Protein AF-A0A430BB19-F1 (afdb_monomer_lite)

Secondary structure (DSSP, 8-state):
-HHHHHHHHHHHHHHT-TTSPTTSEEEEEEESTTSSEEEEEEE-PPTT-HHHHHHHHHHHHHHHHHT---HHHHHHHHHHHHHHHHHHHHHGGGS-HHHHHHHHHHHHHTT-----HHHHHHHHHHHTTT--HHHHHHHHHHHHHHSPP------GGGGGSS-HHHHHHHHHHHT---GGG---

Radius of gyration: 18.34 Å; chains: 1; bounding box: 50×34×49 Å

Sequence (184 aa):
MDLIVARAINLRLAARQPAAPPGKVGMFIENGEQGQRQIMLWDNFAEGRWEPAVAGLRRVTCGLIMSGFTGDEWEAAKRGVAADLNHRMADMSKVANVDLAKELSHAVADGRYLIPPDELLRYAESMSSQMDARSGNTWWRHQWGSGLEHFRVEAPELAKVTDPVASIRRAANEAIASPRCKVH

pLDDT: mean 90.05, std 5.94, range [63.44, 97.5]

Structure (mmCIF, N/CA/C/O backbone):
data_AF-A0A430BB19-F1
#
_entry.id   AF-A0A430BB19-F1
#
loop_
_atom_site.group_PDB
_atom_site.id
_atom_site.type_symbol
_atom_site.label_atom_id
_atom_site.label_alt_id
_atom_site.label_comp_id
_atom_site.label_as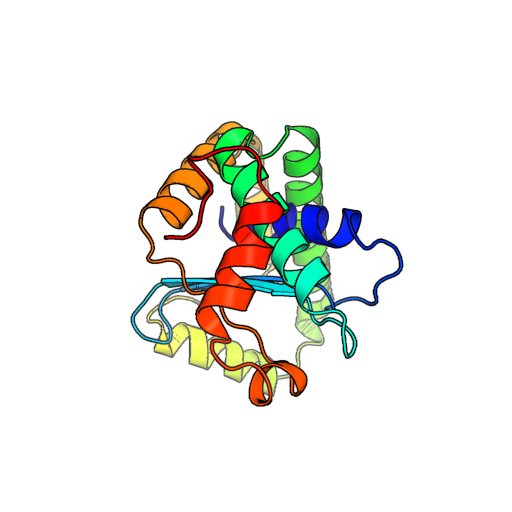ym_id
_atom_site.label_entity_id
_atom_site.label_seq_id
_atom_site.pdbx_PDB_ins_code
_atom_site.Cartn_x
_atom_site.Cartn_y
_atom_site.Cartn_z
_atom_site.occupancy
_atom_site.B_iso_or_equiv
_atom_site.auth_seq_id
_atom_site.auth_comp_id
_atom_site.auth_asym_id
_atom_site.auth_atom_id
_atom_site.pdbx_PDB_model_num
ATOM 1 N N . MET A 1 1 ? -1.647 -0.968 14.188 1.00 90.88 1 MET A N 1
ATOM 2 C CA . MET A 1 1 ? -0.428 -0.652 13.413 1.00 90.88 1 MET A CA 1
ATOM 3 C C . MET A 1 1 ? -0.666 -0.865 11.924 1.00 90.88 1 MET A C 1
ATOM 5 O O . MET A 1 1 ? -0.540 0.092 11.175 1.00 90.88 1 MET A O 1
ATOM 9 N N . ASP A 1 2 ? -1.103 -2.058 11.515 1.00 92.38 2 ASP A N 1
ATOM 10 C CA . ASP A 1 2 ? -1.348 -2.453 10.116 1.00 92.38 2 ASP A CA 1
ATOM 11 C C . ASP A 1 2 ? -2.157 -1.430 9.312 1.00 92.38 2 ASP A C 1
ATOM 13 O O . ASP A 1 2 ? -1.698 -0.990 8.264 1.00 92.38 2 ASP A O 1
ATOM 17 N N . LEU A 1 3 ? -3.304 -0.976 9.834 1.00 92.19 3 LEU A N 1
ATOM 18 C CA . LEU A 1 3 ? -4.138 0.035 9.169 1.00 92.19 3 LEU A CA 1
ATOM 19 C C . LEU A 1 3 ? -3.387 1.351 8.909 1.00 92.19 3 LEU A C 1
ATOM 21 O O . LEU A 1 3 ? -3.514 1.929 7.833 1.00 92.19 3 LEU A O 1
ATOM 25 N N . ILE A 1 4 ? -2.579 1.815 9.868 1.00 94.94 4 ILE A N 1
ATOM 26 C CA . ILE A 1 4 ? -1.825 3.073 9.748 1.00 94.94 4 ILE A CA 1
ATOM 27 C C . ILE A 1 4 ? -0.691 2.908 8.735 1.00 94.94 4 ILE A C 1
ATOM 29 O O . ILE A 1 4 ? -0.519 3.766 7.875 1.00 94.94 4 ILE A O 1
ATOM 33 N N . VAL A 1 5 ? 0.045 1.793 8.786 1.00 95.75 5 VAL A N 1
ATOM 34 C CA . VAL A 1 5 ? 1.128 1.512 7.831 1.00 95.75 5 VAL A CA 1
ATOM 35 C C . VAL A 1 5 ? 0.582 1.371 6.413 1.00 95.75 5 VAL A C 1
ATOM 37 O O . VAL A 1 5 ? 1.092 2.018 5.498 1.00 95.75 5 VAL A O 1
ATOM 40 N N . ALA A 1 6 ? -0.491 0.595 6.237 1.00 95.62 6 ALA A N 1
ATOM 41 C CA . ALA A 1 6 ? -1.163 0.460 4.953 1.00 95.62 6 ALA A CA 1
ATOM 42 C C . ALA A 1 6 ? -1.637 1.823 4.438 1.00 95.62 6 ALA A C 1
ATOM 44 O O . ALA A 1 6 ? -1.390 2.164 3.282 1.00 95.62 6 ALA A O 1
ATOM 45 N N . ARG A 1 7 ? -2.251 2.654 5.291 1.00 95.94 7 ARG A N 1
ATOM 46 C CA . ARG A 1 7 ? -2.676 4.005 4.902 1.00 95.94 7 ARG A CA 1
ATOM 47 C C . ARG A 1 7 ? -1.492 4.894 4.516 1.00 95.94 7 ARG A C 1
ATOM 49 O O . ARG A 1 7 ? -1.567 5.561 3.489 1.00 95.94 7 ARG A O 1
ATOM 56 N N . ALA A 1 8 ? -0.402 4.890 5.282 1.00 97.00 8 ALA A N 1
ATOM 57 C CA . ALA A 1 8 ? 0.789 5.695 5.003 1.00 97.00 8 ALA A CA 1
ATOM 58 C C . ALA A 1 8 ? 1.432 5.324 3.657 1.00 97.00 8 ALA A C 1
ATOM 60 O O . ALA A 1 8 ? 1.765 6.201 2.859 1.00 97.00 8 ALA A O 1
ATOM 61 N N . ILE A 1 9 ? 1.557 4.027 3.368 1.00 96.75 9 ILE A N 1
ATOM 62 C CA . ILE A 1 9 ? 2.113 3.547 2.097 1.00 96.75 9 ILE A CA 1
ATOM 63 C C . ILE A 1 9 ? 1.168 3.866 0.936 1.00 96.75 9 ILE A C 1
ATOM 65 O O . ILE A 1 9 ? 1.633 4.353 -0.092 1.00 96.75 9 ILE A O 1
ATOM 69 N N . ASN A 1 10 ? -0.144 3.677 1.104 1.00 95.56 10 ASN A N 1
ATOM 70 C CA . ASN A 1 10 ? -1.138 4.061 0.098 1.00 95.56 10 ASN A CA 1
ATOM 71 C C . ASN A 1 10 ? -1.078 5.563 -0.227 1.00 95.56 10 ASN A C 1
ATOM 73 O O . ASN A 1 10 ? -1.059 5.931 -1.400 1.00 95.56 10 ASN A O 1
ATOM 77 N N . LEU A 1 11 ? -0.970 6.432 0.786 1.00 94.69 11 LEU A N 1
ATOM 78 C CA . LEU A 1 11 ? -0.789 7.876 0.590 1.00 94.69 11 LEU A CA 1
ATOM 79 C C . LEU A 1 11 ? 0.498 8.183 -0.187 1.00 94.69 11 LEU A C 1
ATOM 81 O O . LEU A 1 11 ? 0.476 8.972 -1.131 1.00 94.69 11 LEU A O 1
ATOM 85 N N . ARG A 1 12 ? 1.609 7.524 0.161 1.00 95.56 12 ARG A N 1
ATOM 86 C CA . ARG A 1 12 ? 2.893 7.692 -0.531 1.00 95.56 12 ARG A CA 1
ATOM 87 C C . ARG A 1 12 ? 2.839 7.215 -1.984 1.00 95.56 12 ARG A C 1
ATOM 89 O O . ARG A 1 12 ? 3.407 7.868 -2.856 1.00 95.56 12 ARG A O 1
ATOM 96 N N . LEU A 1 13 ? 2.173 6.096 -2.262 1.00 94.94 13 LEU A N 1
ATOM 97 C CA . LEU A 1 13 ? 1.974 5.591 -3.623 1.00 94.94 13 LEU A CA 1
ATOM 98 C C . LEU A 1 13 ? 1.113 6.561 -4.443 1.00 94.94 13 LEU A C 1
ATOM 100 O O . LEU A 1 13 ? 1.512 6.950 -5.541 1.00 94.94 13 LEU A O 1
ATOM 104 N N . ALA A 1 14 ? -0.013 7.012 -3.884 1.00 92.62 14 ALA A N 1
ATOM 105 C CA . ALA A 1 14 ? -0.925 7.950 -4.535 1.00 92.62 14 ALA A CA 1
ATOM 106 C C . ALA A 1 14 ? -0.263 9.306 -4.830 1.00 92.62 14 ALA A C 1
ATOM 108 O O . ALA A 1 14 ? -0.416 9.839 -5.927 1.00 92.62 14 ALA A O 1
ATOM 109 N N . ALA A 1 15 ? 0.553 9.832 -3.910 1.00 92.50 15 ALA A N 1
ATOM 110 C CA . ALA A 1 15 ? 1.273 11.095 -4.096 1.00 92.50 15 ALA A CA 1
ATOM 111 C C . ALA A 1 15 ? 2.221 11.086 -5.310 1.00 92.50 15 ALA A C 1
ATOM 113 O O . ALA A 1 15 ? 2.541 12.136 -5.863 1.00 92.50 15 ALA A O 1
ATOM 114 N N . ARG A 1 16 ? 2.662 9.905 -5.758 1.00 88.88 16 ARG A N 1
ATOM 115 C CA . ARG A 1 16 ? 3.511 9.756 -6.950 1.00 88.88 16 ARG A CA 1
ATOM 116 C C . ARG A 1 16 ? 2.722 9.682 -8.251 1.00 88.88 16 ARG A C 1
ATOM 118 O O . ARG A 1 16 ? 3.319 9.794 -9.318 1.00 88.88 16 ARG A O 1
ATOM 125 N N . GLN A 1 17 ? 1.409 9.486 -8.166 1.00 88.94 17 GLN A N 1
ATOM 126 C CA . GLN A 1 17 ? 0.498 9.412 -9.302 1.00 88.94 17 GLN A CA 1
ATOM 127 C C . GLN A 1 17 ? -0.787 10.213 -9.011 1.00 88.94 17 GLN A C 1
ATOM 129 O O . GLN A 1 17 ? -1.870 9.637 -9.002 1.00 88.94 17 GLN A O 1
ATOM 134 N N . PRO A 1 18 ? -0.708 11.540 -8.789 1.00 85.38 18 PRO A N 1
ATOM 135 C CA . PRO A 1 18 ? -1.846 12.331 -8.302 1.00 85.38 18 PRO A CA 1
ATOM 136 C C . PRO A 1 18 ? -3.035 12.385 -9.274 1.00 85.38 18 PRO A C 1
ATOM 138 O O . PRO A 1 18 ? -4.159 12.621 -8.852 1.00 85.38 18 PRO A O 1
ATOM 141 N N . ALA A 1 19 ? -2.796 12.156 -10.569 1.00 86.50 19 ALA A N 1
ATOM 142 C CA . ALA A 1 19 ? -3.837 12.101 -11.596 1.00 86.50 19 ALA A CA 1
ATOM 143 C C . ALA A 1 19 ? -4.427 10.690 -11.800 1.00 86.50 19 ALA A C 1
ATOM 145 O O . ALA A 1 19 ? -5.271 10.498 -12.674 1.00 86.50 19 ALA A O 1
ATOM 146 N N . ALA A 1 20 ? -3.953 9.682 -11.063 1.00 84.50 20 ALA A N 1
ATOM 147 C CA . ALA A 1 20 ? -4.455 8.321 -11.188 1.00 84.50 20 ALA A CA 1
ATOM 148 C C . ALA A 1 20 ? -5.836 8.163 -10.532 1.00 84.50 20 ALA A C 1
ATOM 150 O O . ALA A 1 20 ? -6.075 8.740 -9.469 1.00 84.50 20 ALA A O 1
ATOM 151 N N . PRO A 1 21 ? -6.730 7.339 -11.108 1.00 87.19 21 PRO A N 1
ATOM 152 C CA . PRO A 1 21 ? -7.978 6.992 -10.444 1.00 87.19 21 PRO A CA 1
ATOM 153 C C . PRO A 1 21 ? -7.717 6.196 -9.149 1.00 87.19 21 PRO A C 1
ATOM 155 O O . PRO A 1 21 ? -6.697 5.498 -9.046 1.00 87.19 21 PRO A O 1
ATOM 158 N N . PRO A 1 22 ? -8.644 6.248 -8.171 1.00 83.75 22 PRO A N 1
ATOM 159 C CA . PRO A 1 22 ? -8.586 5.402 -6.982 1.00 83.75 22 PRO A CA 1
ATOM 160 C C . PRO A 1 22 ? -8.413 3.920 -7.339 1.00 83.75 22 PRO A C 1
ATOM 162 O O . PRO A 1 22 ? -9.000 3.432 -8.301 1.00 83.75 22 PRO A O 1
ATOM 165 N N . GLY A 1 23 ? -7.592 3.202 -6.569 1.00 84.50 23 GLY A N 1
ATOM 166 C CA . GLY A 1 23 ? -7.331 1.772 -6.773 1.00 84.50 23 GLY A CA 1
ATOM 167 C C . GLY A 1 23 ? -6.284 1.441 -7.842 1.00 84.50 23 GLY A C 1
ATOM 168 O O . GLY A 1 23 ? -5.864 0.287 -7.926 1.00 84.50 23 GLY A O 1
ATOM 169 N N . LYS A 1 24 ? -5.796 2.427 -8.616 1.00 91.94 24 LYS A N 1
ATOM 170 C CA . LYS A 1 24 ? -4.704 2.197 -9.576 1.00 91.94 24 LYS A CA 1
ATOM 171 C C . LYS A 1 24 ? -3.447 1.672 -8.886 1.00 91.94 24 LYS A C 1
ATOM 173 O O . LYS A 1 24 ? -2.857 0.700 -9.332 1.00 91.94 24 LYS A O 1
ATOM 178 N N . VAL A 1 25 ? -3.045 2.316 -7.801 1.00 94.50 25 VAL A N 1
ATOM 179 C CA . VAL A 1 25 ? -1.952 1.863 -6.942 1.00 94.50 25 VAL A CA 1
ATOM 180 C C . VAL A 1 25 ? -2.512 1.507 -5.586 1.00 94.50 25 VAL A C 1
ATOM 182 O O . VAL A 1 25 ? -3.519 2.080 -5.161 1.00 94.50 25 VAL A O 1
ATOM 185 N N . GLY A 1 26 ? -1.812 0.639 -4.874 1.00 94.88 26 GLY A N 1
ATOM 186 C CA . GLY A 1 26 ? -2.087 0.507 -3.465 1.00 94.88 26 GLY A CA 1
ATOM 187 C C . GLY A 1 26 ? -1.262 -0.531 -2.745 1.00 94.88 26 GLY A C 1
ATOM 188 O O . GLY A 1 26 ? -0.290 -1.079 -3.266 1.00 94.88 26 GLY A O 1
ATOM 189 N N . MET A 1 27 ? -1.663 -0.739 -1.501 1.00 94.88 27 MET A N 1
ATOM 190 C CA . MET A 1 27 ? -1.114 -1.720 -0.596 1.00 94.88 27 MET A CA 1
ATOM 191 C C . MET A 1 27 ? -2.218 -2.317 0.270 1.00 94.88 27 MET A C 1
ATOM 193 O O . MET A 1 27 ? -3.066 -1.584 0.789 1.00 94.88 27 MET A O 1
ATOM 197 N N . PHE A 1 28 ? -2.146 -3.627 0.487 1.00 92.06 28 PHE A N 1
ATOM 198 C CA . PHE A 1 28 ? -2.896 -4.306 1.533 1.00 92.06 28 PHE A CA 1
ATOM 199 C C . PHE A 1 28 ? -2.003 -5.282 2.301 1.00 92.06 28 PHE A C 1
ATOM 201 O O . PHE A 1 28 ? -0.883 -5.608 1.897 1.00 92.06 28 PHE A O 1
ATOM 208 N N . ILE A 1 29 ? -2.513 -5.701 3.453 1.00 91.38 29 ILE A N 1
ATOM 209 C CA . ILE A 1 29 ? -1.905 -6.695 4.325 1.00 91.38 29 ILE A CA 1
ATOM 210 C C . ILE A 1 29 ? -2.943 -7.792 4.517 1.00 91.38 29 ILE A C 1
ATOM 212 O O . ILE A 1 29 ? -4.045 -7.510 4.985 1.00 91.38 29 ILE A O 1
ATOM 216 N N . GLU A 1 30 ? -2.575 -9.021 4.187 1.00 86.31 30 GLU A N 1
ATOM 217 C CA . GLU A 1 30 ? -3.365 -10.218 4.459 1.00 86.31 30 GLU A CA 1
ATOM 218 C C . GLU A 1 30 ? -2.753 -10.964 5.643 1.00 86.31 30 GLU A C 1
ATOM 220 O O . GLU A 1 30 ? -1.535 -11.144 5.722 1.00 86.31 30 GLU A O 1
ATOM 225 N N . ASN A 1 31 ? -3.594 -11.392 6.582 1.00 80.50 31 ASN A N 1
ATOM 226 C CA . ASN A 1 31 ? -3.172 -11.958 7.861 1.00 80.50 31 ASN A CA 1
ATOM 227 C C . ASN A 1 31 ? -3.340 -13.474 7.928 1.00 80.50 31 ASN A C 1
ATOM 229 O O . ASN A 1 31 ? -3.890 -13.988 8.895 1.00 80.50 31 ASN A O 1
ATOM 233 N N . GLY A 1 32 ? -2.812 -14.197 6.941 1.00 67.50 32 GLY A N 1
ATOM 234 C CA . GLY A 1 32 ? -2.758 -15.652 7.036 1.00 67.50 32 GLY A CA 1
ATOM 235 C C . GLY A 1 32 ? -4.013 -16.383 6.581 1.00 67.50 32 GLY A C 1
ATOM 236 O O . GLY A 1 32 ? -4.118 -17.560 6.912 1.00 67.50 32 GLY A O 1
ATOM 237 N N . GLU A 1 33 ? -4.893 -15.764 5.781 1.00 65.62 33 GLU A N 1
ATOM 238 C CA . GLU A 1 33 ? -6.010 -16.484 5.137 1.00 65.62 33 GLU A CA 1
ATOM 239 C C . GLU A 1 33 ? -5.483 -17.690 4.326 1.00 65.62 33 GLU A C 1
ATOM 241 O O . GLU A 1 33 ? -6.107 -18.748 4.290 1.00 65.62 33 GLU A O 1
ATOM 246 N N . GLN A 1 34 ? -4.272 -17.583 3.760 1.00 63.44 34 GLN A N 1
ATOM 247 C CA . GLN A 1 34 ? -3.556 -18.679 3.085 1.00 63.44 34 GLN A CA 1
ATOM 248 C C . GLN A 1 34 ? -2.443 -19.341 3.927 1.00 63.44 34 GLN A C 1
ATOM 250 O O . GLN A 1 34 ? -1.493 -19.908 3.387 1.00 63.44 34 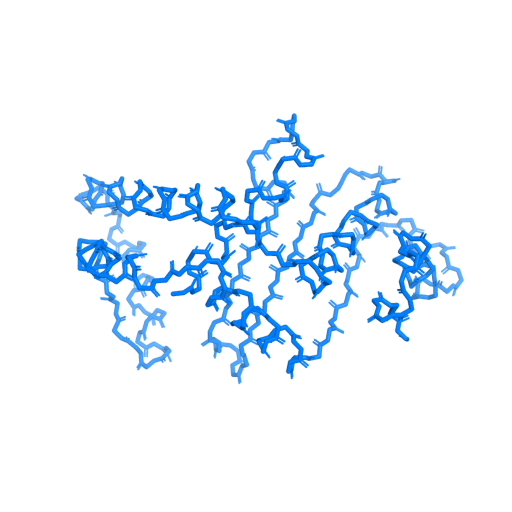GLN A O 1
ATOM 255 N N . GLY A 1 35 ? -2.506 -19.249 5.258 1.00 71.94 35 GLY A N 1
ATOM 256 C CA . GLY A 1 35 ? -1.506 -19.822 6.173 1.00 71.94 35 GLY A CA 1
ATOM 257 C C . GLY A 1 35 ? -0.199 -19.026 6.283 1.00 71.94 35 GLY A C 1
ATOM 258 O O . GLY A 1 35 ? 0.715 -19.436 6.999 1.00 71.94 35 GLY A O 1
ATOM 259 N N . GLN A 1 36 ? -0.097 -17.883 5.599 1.00 79.94 36 GLN A N 1
ATOM 260 C CA . GLN A 1 36 ? 1.040 -16.964 5.671 1.00 79.94 36 GLN A CA 1
ATOM 261 C C . GLN A 1 36 ? 0.569 -15.512 5.613 1.00 79.94 36 GLN A C 1
ATOM 263 O O . GLN A 1 36 ? -0.362 -15.171 4.886 1.00 79.94 36 GLN A O 1
ATOM 268 N N . ARG A 1 37 ? 1.237 -14.635 6.363 1.00 86.31 37 ARG A N 1
ATOM 269 C CA . ARG A 1 37 ? 0.999 -13.193 6.292 1.00 86.31 37 ARG A CA 1
ATOM 270 C C . ARG A 1 37 ? 1.604 -12.636 5.004 1.00 86.31 37 ARG A C 1
ATOM 272 O O . ARG A 1 37 ? 2.791 -12.840 4.758 1.00 86.31 37 ARG A O 1
ATOM 279 N N . GLN A 1 38 ? 0.822 -11.893 4.225 1.00 90.62 38 GLN A N 1
ATOM 280 C CA . GLN A 1 38 ? 1.274 -11.282 2.975 1.00 90.62 38 GLN A CA 1
ATOM 281 C C . GLN A 1 38 ? 1.190 -9.760 3.048 1.00 90.62 38 GLN A C 1
ATOM 283 O O . GLN A 1 38 ? 0.233 -9.188 3.570 1.00 90.62 38 GLN A O 1
ATOM 288 N N . ILE A 1 39 ? 2.206 -9.095 2.504 1.00 93.69 39 ILE A N 1
ATOM 289 C CA . ILE A 1 39 ? 2.214 -7.651 2.291 1.00 93.69 39 ILE A CA 1
ATOM 290 C C . ILE A 1 39 ? 2.297 -7.428 0.788 1.00 93.69 39 ILE A C 1
ATOM 292 O O . ILE A 1 39 ? 3.335 -7.690 0.182 1.00 93.69 39 ILE A O 1
ATOM 296 N N . MET A 1 40 ? 1.214 -6.939 0.191 1.00 94.19 40 MET A N 1
ATOM 297 C CA . MET A 1 40 ? 1.138 -6.727 -1.249 1.00 94.19 40 MET A CA 1
ATOM 298 C C . MET A 1 40 ? 1.135 -5.239 -1.560 1.00 94.19 40 MET A C 1
ATOM 300 O O . MET A 1 40 ? 0.381 -4.479 -0.957 1.00 94.19 40 MET A O 1
ATOM 304 N N . LEU A 1 41 ? 1.978 -4.829 -2.507 1.00 96.06 41 LEU A N 1
ATOM 305 C CA . LEU A 1 41 ? 1.964 -3.504 -3.119 1.00 96.06 41 LEU A CA 1
ATOM 306 C C . LEU A 1 41 ? 1.747 -3.689 -4.621 1.00 96.06 41 LEU A C 1
ATOM 308 O O . LEU A 1 41 ? 2.368 -4.567 -5.218 1.00 96.06 41 LEU A O 1
ATOM 312 N N . TRP A 1 42 ? 0.909 -2.859 -5.236 1.00 96.44 42 TRP A N 1
ATOM 313 C CA . TRP A 1 42 ? 0.623 -2.949 -6.668 1.00 96.44 42 TRP A CA 1
ATOM 314 C C . TRP A 1 42 ? 0.594 -1.584 -7.354 1.00 96.44 42 TRP A C 1
ATOM 316 O O . TRP A 1 42 ? 0.391 -0.538 -6.730 1.00 96.44 42 TRP A O 1
ATOM 326 N N . ASP A 1 43 ? 0.775 -1.629 -8.671 1.00 96.00 43 ASP A N 1
ATOM 327 C CA . ASP A 1 43 ? 0.573 -0.528 -9.606 1.00 96.00 43 ASP A CA 1
ATOM 328 C C . ASP A 1 43 ? -0.076 -1.107 -10.869 1.00 96.00 43 ASP A C 1
ATOM 330 O O . ASP A 1 43 ? 0.547 -1.876 -11.598 1.00 96.00 43 ASP A O 1
ATOM 334 N N . ASN A 1 44 ? -1.353 -0.792 -11.083 1.00 93.81 44 ASN A N 1
ATOM 335 C CA . ASN A 1 44 ? -2.109 -1.153 -12.273 1.00 93.81 44 ASN A CA 1
ATOM 336 C C . ASN A 1 44 ? -1.724 -0.194 -13.407 1.00 93.81 44 ASN A C 1
ATOM 338 O O . ASN A 1 44 ? -2.296 0.890 -13.584 1.00 93.81 44 ASN A O 1
ATOM 342 N N . PHE A 1 45 ? -0.672 -0.569 -14.125 1.00 91.44 45 PHE A N 1
ATOM 343 C CA . PHE A 1 45 ? -0.078 0.235 -15.178 1.00 91.44 45 PHE A CA 1
ATOM 344 C C . PHE A 1 45 ? -0.808 0.065 -16.516 1.00 91.44 45 PHE A C 1
ATOM 346 O O . PHE A 1 45 ? -1.416 -0.960 -16.798 1.00 91.44 45 PHE A O 1
ATOM 353 N N . ALA A 1 46 ? -0.728 1.090 -17.368 1.00 90.00 46 ALA A N 1
ATOM 354 C CA . ALA A 1 46 ? -1.207 0.994 -18.746 1.00 90.00 46 ALA A CA 1
ATOM 355 C C . ALA A 1 46 ? -0.266 0.123 -19.601 1.00 90.00 46 ALA A C 1
ATOM 357 O O . ALA A 1 46 ? 0.911 -0.022 -19.271 1.00 90.00 46 ALA A O 1
ATOM 358 N N . GLU A 1 47 ? -0.758 -0.403 -20.722 1.00 89.81 47 GLU A N 1
ATOM 359 C CA . GLU A 1 47 ? 0.043 -1.190 -21.672 1.00 89.81 47 GLU A CA 1
ATOM 360 C C . GLU A 1 47 ? 1.372 -0.492 -22.026 1.00 89.81 47 GLU A C 1
ATOM 362 O O . GLU A 1 47 ? 1.417 0.728 -22.224 1.00 89.81 47 GLU A O 1
ATOM 367 N N . GLY A 1 48 ? 2.480 -1.243 -22.046 1.00 90.06 48 GLY A N 1
ATOM 368 C CA . GLY A 1 48 ? 3.813 -0.695 -22.312 1.00 90.06 48 GLY A CA 1
ATOM 369 C C . GLY A 1 48 ? 4.420 0.122 -21.164 1.00 90.06 48 GLY A C 1
ATOM 370 O O . GLY A 1 48 ? 5.465 0.748 -21.345 1.00 90.06 48 GLY A O 1
ATOM 371 N N . ARG A 1 49 ? 3.786 0.176 -19.982 1.00 92.88 49 ARG A N 1
ATOM 372 C CA . ARG A 1 49 ? 4.237 0.995 -18.834 1.00 92.88 49 ARG A CA 1
ATOM 373 C C . ARG A 1 49 ? 4.693 0.181 -17.625 1.00 92.88 49 ARG A C 1
ATOM 375 O O . ARG A 1 49 ? 4.835 0.751 -16.541 1.00 92.88 49 ARG A O 1
ATOM 382 N N . TRP A 1 50 ? 4.975 -1.107 -17.805 1.00 94.12 50 TRP A N 1
ATOM 383 C CA . TRP A 1 50 ? 5.409 -1.974 -16.711 1.00 94.12 50 TRP A CA 1
ATOM 384 C C . TRP A 1 50 ? 6.760 -1.542 -16.113 1.00 94.12 50 TRP A C 1
ATOM 386 O O . TRP A 1 50 ? 6.894 -1.508 -14.895 1.00 94.12 50 TRP A O 1
ATOM 396 N N . GLU A 1 51 ? 7.742 -1.123 -16.923 1.00 94.69 51 GLU A N 1
ATOM 397 C CA . GLU A 1 51 ? 9.067 -0.703 -16.426 1.00 94.69 51 GLU A CA 1
ATOM 398 C C . GLU A 1 51 ? 8.989 0.490 -15.445 1.00 94.69 51 GLU A C 1
ATOM 400 O O . GLU A 1 51 ? 9.476 0.369 -14.314 1.00 94.69 51 GLU A O 1
ATOM 405 N N . PRO A 1 52 ? 8.335 1.626 -15.787 1.00 93.12 52 PRO A N 1
ATOM 406 C CA . PRO A 1 52 ? 8.116 2.714 -14.835 1.00 93.12 52 PRO A CA 1
ATOM 407 C C . PRO A 1 52 ? 7.368 2.301 -13.566 1.00 93.12 52 PRO A C 1
ATOM 409 O O . PRO A 1 52 ? 7.651 2.858 -12.502 1.00 93.12 52 PRO A O 1
ATOM 412 N N . ALA A 1 53 ? 6.427 1.359 -13.669 1.00 94.19 53 ALA A N 1
ATOM 413 C CA . ALA A 1 53 ? 5.646 0.866 -12.538 1.00 94.19 53 ALA A CA 1
ATOM 414 C C . ALA A 1 53 ? 6.514 0.036 -11.580 1.00 94.19 53 ALA A C 1
ATOM 416 O O . ALA A 1 53 ? 6.558 0.321 -10.381 1.00 94.19 53 ALA A O 1
ATOM 417 N N . VAL A 1 54 ? 7.319 -0.892 -12.114 1.00 94.50 54 VAL A N 1
ATOM 418 C CA . VAL A 1 54 ? 8.331 -1.655 -11.361 1.00 94.50 54 VAL A CA 1
ATOM 419 C C . VAL A 1 54 ? 9.303 -0.711 -10.653 1.00 94.50 54 VAL A C 1
ATOM 421 O O . VAL A 1 54 ? 9.491 -0.784 -9.435 1.00 94.50 54 VAL A O 1
ATOM 424 N N . ALA A 1 55 ? 9.874 0.238 -11.397 1.00 92.69 55 ALA A N 1
ATOM 425 C CA . ALA A 1 55 ? 10.778 1.251 -10.861 1.00 92.69 55 ALA A CA 1
ATOM 426 C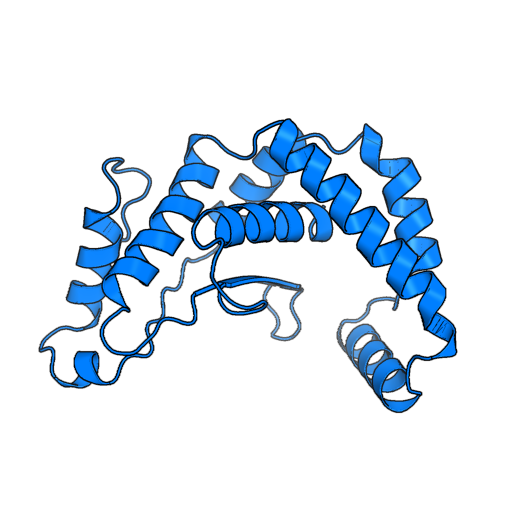 C . ALA A 1 55 ? 10.097 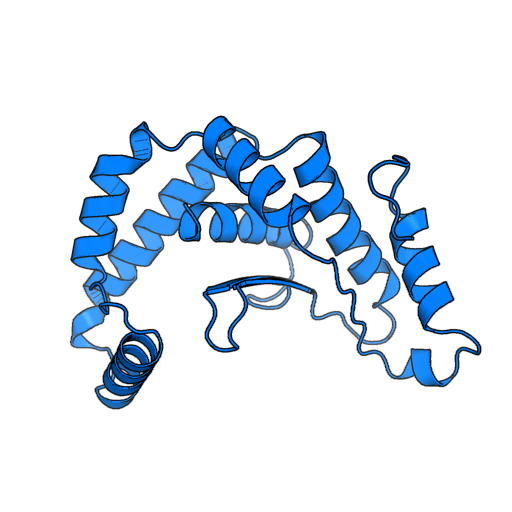2.149 -9.813 1.00 92.69 55 ALA A C 1
ATOM 428 O O . ALA A 1 55 ? 10.735 2.671 -8.893 1.00 92.69 55 ALA A O 1
ATOM 429 N N . GLY A 1 56 ? 8.795 2.387 -9.963 1.00 93.06 56 GLY A N 1
ATOM 430 C CA . GLY A 1 56 ? 7.947 3.082 -9.009 1.00 93.06 56 GLY A CA 1
ATOM 431 C C . GLY A 1 56 ? 7.889 2.326 -7.689 1.00 93.06 56 GLY A C 1
ATOM 432 O O . GLY A 1 56 ? 8.389 2.830 -6.679 1.00 93.06 56 GLY A O 1
ATOM 433 N N . LEU A 1 57 ? 7.347 1.113 -7.704 1.00 94.88 57 LEU A N 1
ATOM 434 C CA . LEU A 1 57 ? 7.203 0.278 -6.513 1.00 94.88 57 LEU A CA 1
ATOM 435 C C . LEU A 1 57 ? 8.543 0.081 -5.797 1.00 94.88 57 LEU A C 1
ATOM 437 O O . LEU A 1 57 ? 8.627 0.319 -4.590 1.00 94.88 57 LEU A O 1
ATOM 441 N N . ARG A 1 58 ? 9.625 -0.201 -6.538 1.00 93.56 58 ARG A N 1
ATOM 442 C CA . ARG A 1 58 ? 10.953 -0.390 -5.938 1.00 93.56 58 ARG A CA 1
ATOM 443 C C . ARG A 1 58 ? 11.491 0.864 -5.247 1.00 93.56 58 ARG A C 1
ATOM 445 O O . ARG A 1 58 ? 12.079 0.776 -4.170 1.00 93.56 58 ARG A O 1
ATOM 452 N N . ARG A 1 59 ? 11.273 2.053 -5.822 1.00 93.44 59 ARG A N 1
ATOM 453 C CA . ARG A 1 59 ? 11.660 3.322 -5.176 1.00 93.44 59 ARG A CA 1
ATOM 454 C C . ARG A 1 59 ? 10.899 3.556 -3.873 1.00 93.44 59 ARG A C 1
ATOM 456 O O . ARG A 1 59 ? 11.499 4.042 -2.917 1.00 93.44 59 ARG A O 1
ATOM 463 N N . VAL A 1 60 ? 9.614 3.193 -3.813 1.00 94.44 60 VAL A N 1
ATOM 464 C CA . VAL A 1 60 ? 8.826 3.305 -2.573 1.00 94.44 60 VAL A CA 1
ATOM 465 C C . VAL A 1 60 ? 9.364 2.360 -1.507 1.00 94.44 60 VAL A C 1
ATOM 467 O O . VAL A 1 60 ? 9.669 2.816 -0.405 1.00 94.44 60 VAL A O 1
ATOM 470 N N . THR A 1 61 ? 9.524 1.074 -1.826 1.00 93.69 61 THR A N 1
ATOM 471 C CA . THR A 1 61 ? 9.971 0.076 -0.845 1.00 93.69 61 THR A CA 1
ATOM 472 C C . THR A 1 61 ? 11.390 0.358 -0.364 1.00 93.69 61 THR A C 1
ATOM 474 O O . THR A 1 61 ? 11.628 0.373 0.843 1.00 93.69 61 THR A O 1
ATOM 477 N N . CYS A 1 62 ? 12.317 0.710 -1.260 1.00 93.12 62 CYS A N 1
ATOM 478 C CA . CYS A 1 62 ? 13.664 1.103 -0.849 1.00 93.12 62 CYS A CA 1
ATOM 479 C C . CYS A 1 62 ? 13.667 2.380 0.004 1.00 93.12 62 CYS A C 1
ATOM 481 O O . CYS A 1 62 ? 14.360 2.435 1.019 1.00 93.12 62 CYS A O 1
ATOM 483 N N . GLY A 1 63 ? 12.871 3.393 -0.355 1.00 93.81 63 GLY A N 1
ATOM 484 C CA . GLY A 1 63 ? 12.737 4.610 0.450 1.00 93.81 63 GLY A CA 1
ATOM 485 C C . GLY A 1 63 ? 12.224 4.320 1.865 1.00 93.81 63 GLY A C 1
ATOM 486 O O . GLY A 1 63 ? 12.737 4.873 2.836 1.00 93.81 63 GLY A O 1
ATOM 487 N N . LEU A 1 64 ? 11.268 3.398 2.005 1.00 94.25 64 LEU A N 1
ATOM 488 C CA . LEU A 1 64 ? 10.770 2.944 3.307 1.00 94.25 64 LEU A CA 1
ATOM 489 C C . LEU A 1 64 ? 11.829 2.172 4.110 1.00 94.25 64 LEU A C 1
ATOM 491 O O . LEU A 1 64 ? 11.937 2.362 5.318 1.00 94.25 64 LEU A O 1
ATOM 495 N N . ILE A 1 65 ? 12.642 1.338 3.459 1.00 92.38 65 ILE A N 1
ATOM 496 C CA . ILE A 1 65 ? 13.746 0.624 4.121 1.00 92.38 65 ILE A CA 1
ATOM 497 C C . ILE A 1 65 ? 14.792 1.620 4.643 1.00 92.38 65 ILE A C 1
ATOM 499 O O . ILE A 1 65 ? 15.179 1.569 5.816 1.00 92.38 65 ILE A O 1
ATOM 503 N N . MET A 1 66 ? 15.227 2.537 3.777 1.00 92.38 66 MET A N 1
ATOM 504 C CA . MET A 1 66 ? 16.353 3.436 4.035 1.00 92.38 66 MET A CA 1
ATOM 505 C C . MET A 1 66 ? 15.986 4.596 4.961 1.00 92.38 66 MET A C 1
ATOM 507 O O . MET A 1 66 ? 16.710 4.871 5.915 1.00 92.38 66 MET A O 1
ATOM 511 N N . SER A 1 67 ? 14.864 5.263 4.700 1.00 93.06 67 SER A N 1
ATOM 512 C CA . SER A 1 67 ? 14.476 6.507 5.377 1.00 93.06 67 SER A CA 1
ATOM 513 C C . SER A 1 67 ? 13.209 6.360 6.215 1.00 93.06 67 SER A C 1
ATOM 515 O O . SER A 1 67 ? 13.024 7.115 7.165 1.00 93.06 67 SER A O 1
ATOM 517 N N . GLY A 1 68 ? 12.370 5.364 5.924 1.00 95.69 68 GLY A N 1
ATOM 518 C CA . GLY A 1 68 ? 11.118 5.149 6.644 1.00 95.69 68 GLY A CA 1
ATOM 519 C C . GLY A 1 68 ? 10.010 6.141 6.276 1.00 95.69 68 GLY A C 1
ATOM 520 O O . GLY A 1 68 ? 10.055 6.800 5.234 1.00 95.69 68 GLY A O 1
ATOM 521 N N . PHE A 1 69 ? 8.991 6.199 7.127 1.00 97.50 69 PHE A N 1
ATOM 522 C CA . PHE A 1 69 ? 7.930 7.197 7.188 1.00 97.50 69 PHE A CA 1
ATOM 523 C C . PHE A 1 69 ? 8.426 8.470 7.871 1.00 97.50 69 PHE A C 1
ATOM 525 O O . PHE A 1 69 ? 9.145 8.401 8.876 1.00 97.50 69 PHE A O 1
ATOM 532 N N . THR A 1 70 ? 7.995 9.618 7.356 1.00 96.62 70 THR A N 1
ATOM 533 C CA . THR A 1 70 ? 8.130 10.908 8.038 1.00 96.62 70 THR A CA 1
ATOM 534 C C . THR A 1 70 ? 7.032 11.083 9.093 1.00 96.62 70 THR A C 1
ATOM 536 O O . THR A 1 70 ? 6.032 10.361 9.101 1.00 96.62 70 THR A O 1
ATOM 539 N N . GLY A 1 71 ? 7.206 12.060 9.991 1.00 96.25 71 GLY A N 1
ATOM 540 C CA . GLY A 1 71 ? 6.168 12.428 10.960 1.00 96.25 71 GLY A CA 1
ATOM 541 C C . GLY A 1 71 ? 4.869 12.871 10.280 1.00 96.25 71 GLY A C 1
ATOM 542 O O . GLY A 1 71 ? 3.799 12.389 10.635 1.00 96.25 71 GLY A O 1
ATOM 543 N N . ASP A 1 72 ? 4.966 13.705 9.244 1.00 96.06 72 ASP A N 1
ATOM 544 C CA . ASP A 1 72 ? 3.796 14.240 8.536 1.00 96.06 72 ASP A CA 1
ATOM 545 C C . ASP A 1 72 ? 3.000 13.157 7.804 1.00 96.06 72 ASP A C 1
ATOM 547 O O . ASP A 1 72 ? 1.769 13.134 7.879 1.00 96.06 72 ASP A O 1
ATOM 551 N N . GLU A 1 73 ? 3.687 12.226 7.131 1.00 96.19 73 GLU A N 1
ATOM 552 C CA . GLU A 1 73 ? 3.038 11.076 6.492 1.00 96.19 73 GLU A CA 1
ATOM 553 C C . GLU A 1 73 ? 2.309 10.214 7.520 1.00 96.19 73 GLU A C 1
ATOM 555 O O . GLU A 1 73 ? 1.202 9.737 7.267 1.00 96.19 73 GLU A O 1
ATOM 560 N N . TRP A 1 74 ? 2.918 10.035 8.692 1.00 97.00 74 TRP A N 1
ATOM 561 C CA . TRP A 1 74 ? 2.354 9.228 9.761 1.00 97.00 74 TRP A CA 1
ATOM 562 C C . TRP A 1 74 ? 1.108 9.870 10.376 1.00 97.00 74 TRP A C 1
ATOM 564 O O . TRP A 1 74 ? 0.080 9.212 10.539 1.00 97.00 74 TRP A O 1
ATOM 574 N N . GLU A 1 75 ? 1.153 11.171 10.656 1.00 95.88 75 GLU A N 1
ATOM 575 C CA . GLU A 1 75 ? -0.001 11.912 11.166 1.00 95.88 75 GLU A CA 1
ATOM 576 C C . GLU A 1 75 ? -1.137 11.985 10.137 1.00 95.88 75 GLU A C 1
ATOM 578 O O . GLU A 1 75 ? -2.309 11.822 10.487 1.00 95.88 75 GLU A O 1
ATOM 583 N N . ALA A 1 76 ? -0.812 12.169 8.853 1.00 96.62 76 ALA A N 1
ATOM 584 C CA . ALA A 1 76 ? -1.797 12.095 7.777 1.00 96.62 76 ALA A CA 1
ATOM 585 C C . ALA A 1 76 ? -2.445 10.704 7.691 1.00 96.62 76 ALA A C 1
ATOM 587 O O . ALA A 1 76 ? -3.662 10.601 7.519 1.00 96.62 76 ALA A O 1
ATOM 588 N N . ALA A 1 77 ? -1.662 9.637 7.869 1.00 96.62 77 ALA A N 1
ATOM 589 C CA . ALA A 1 77 ? -2.172 8.274 7.890 1.00 96.62 77 ALA A CA 1
ATOM 590 C C . ALA A 1 77 ? -3.095 8.016 9.087 1.00 96.62 77 ALA A C 1
ATOM 592 O O . ALA A 1 77 ? -4.180 7.471 8.897 1.00 96.62 77 ALA A O 1
ATOM 593 N N . LYS A 1 78 ? -2.725 8.459 10.297 1.00 95.62 78 LYS A N 1
ATOM 594 C CA . LYS A 1 78 ? -3.581 8.338 11.490 1.00 95.62 78 LYS A CA 1
ATOM 595 C C . LYS A 1 78 ? -4.923 9.041 11.308 1.00 95.62 78 LYS A C 1
ATOM 597 O O . LYS A 1 78 ? -5.962 8.429 11.543 1.00 95.62 78 LYS A O 1
ATOM 602 N N . ARG A 1 79 ? -4.912 10.290 10.825 1.00 95.06 79 ARG A N 1
ATOM 603 C CA . ARG A 1 79 ? -6.149 11.030 10.521 1.00 95.06 79 ARG A CA 1
ATOM 604 C C . ARG A 1 79 ? -6.984 10.331 9.451 1.00 95.06 79 ARG A C 1
ATOM 606 O O . ARG A 1 79 ? -8.197 10.252 9.595 1.00 95.06 79 ARG A O 1
ATOM 613 N N . GLY A 1 80 ? -6.340 9.801 8.410 1.00 94.62 80 GLY A N 1
ATOM 614 C CA . GLY A 1 80 ? -7.009 9.037 7.358 1.00 94.62 80 GLY A CA 1
ATOM 615 C C . GLY A 1 80 ? -7.709 7.789 7.893 1.00 94.62 80 GLY A C 1
ATOM 616 O O . GLY A 1 80 ? -8.880 7.590 7.605 1.00 94.62 80 GLY A O 1
ATOM 617 N N . VAL A 1 81 ? -7.031 6.995 8.728 1.00 94.12 81 VAL A N 1
ATOM 618 C CA . VAL A 1 81 ? -7.628 5.807 9.361 1.00 94.12 81 VAL A CA 1
ATOM 619 C C . VAL A 1 81 ? -8.803 6.190 10.260 1.00 94.12 81 VAL A C 1
ATOM 621 O O . VAL A 1 81 ? -9.855 5.568 10.173 1.00 94.12 81 VAL A O 1
ATOM 624 N N . ALA A 1 82 ? -8.660 7.226 11.091 1.00 93.44 82 ALA A N 1
ATOM 625 C CA . ALA A 1 82 ? -9.752 7.690 11.945 1.00 93.44 82 ALA A CA 1
ATOM 626 C C . ALA A 1 82 ? -10.960 8.180 11.128 1.00 93.44 82 ALA A C 1
ATOM 628 O O . ALA A 1 82 ? -12.100 7.893 11.487 1.00 93.44 82 ALA A O 1
ATOM 629 N N . ALA A 1 83 ? -10.732 8.886 10.016 1.00 94.06 83 ALA A N 1
ATOM 630 C CA . ALA A 1 83 ? -11.797 9.325 9.117 1.00 94.06 83 ALA A CA 1
ATOM 631 C C . ALA A 1 83 ? -12.491 8.140 8.425 1.00 94.06 83 ALA A C 1
ATOM 633 O O . ALA A 1 83 ? -13.719 8.091 8.397 1.00 94.06 83 ALA A O 1
ATOM 634 N N . ASP A 1 84 ? -11.722 7.163 7.931 1.00 92.56 84 ASP A N 1
ATOM 635 C CA . ASP A 1 84 ? -12.261 5.953 7.302 1.00 92.56 84 ASP A CA 1
ATOM 636 C C . ASP A 1 84 ? -13.114 5.149 8.307 1.00 92.56 84 ASP A C 1
ATOM 638 O O . ASP A 1 84 ? -14.206 4.691 7.968 1.00 92.56 84 ASP A O 1
ATOM 642 N N . LEU A 1 85 ? -12.655 5.006 9.558 1.00 92.69 85 LEU A N 1
ATOM 643 C CA . LEU A 1 85 ? -13.397 4.321 10.624 1.00 92.69 85 LEU A CA 1
ATOM 644 C C . LEU A 1 85 ? -14.671 5.076 11.024 1.00 92.69 85 LEU A C 1
ATOM 646 O O . LEU A 1 85 ? -15.723 4.455 11.155 1.00 92.69 85 LEU A O 1
ATOM 650 N N . ASN A 1 86 ? -14.606 6.405 11.149 1.00 93.44 86 ASN A N 1
ATOM 651 C CA . ASN A 1 86 ? -15.782 7.241 11.407 1.00 93.44 86 ASN A CA 1
ATOM 652 C C . ASN A 1 86 ? -16.832 7.112 10.299 1.00 93.44 86 ASN A C 1
ATOM 654 O O . ASN A 1 86 ? -18.023 6.985 10.580 1.00 93.44 86 ASN A O 1
ATOM 658 N N . HIS A 1 87 ? -16.398 7.116 9.038 1.00 92.31 87 HIS A N 1
ATOM 659 C CA . HIS A 1 87 ? -17.298 6.945 7.905 1.00 92.31 87 HIS A CA 1
ATOM 660 C C . HIS A 1 87 ? -17.964 5.563 7.922 1.00 92.31 87 HIS A C 1
ATOM 662 O O . HIS A 1 87 ? -19.186 5.472 7.830 1.00 92.31 87 HIS A O 1
ATOM 668 N N . ARG A 1 88 ? -17.182 4.496 8.147 1.00 89.50 88 ARG A N 1
ATOM 669 C CA . ARG A 1 88 ? -17.711 3.129 8.283 1.00 89.50 88 ARG A CA 1
ATOM 670 C C . ARG A 1 88 ? -18.705 3.007 9.430 1.00 89.50 88 ARG A C 1
ATOM 672 O O . ARG A 1 88 ? -19.738 2.381 9.243 1.00 89.50 88 ARG A O 1
ATOM 679 N N . MET A 1 89 ? -18.421 3.621 10.579 1.00 89.75 89 MET A N 1
ATOM 680 C CA . MET A 1 89 ? -19.337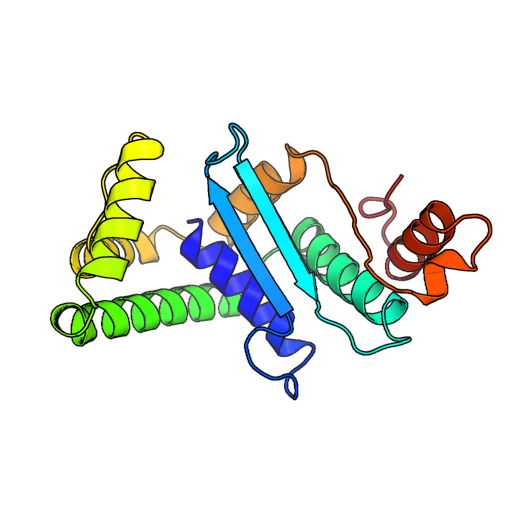 3.666 11.721 1.00 89.75 89 MET A CA 1
ATOM 681 C C . MET A 1 89 ? -20.673 4.326 11.345 1.00 89.75 89 MET A C 1
ATOM 683 O O . MET A 1 89 ? -21.732 3.775 11.637 1.00 89.75 89 MET A O 1
ATOM 687 N N . ALA A 1 90 ? -20.639 5.473 10.659 1.00 90.12 90 ALA A N 1
ATOM 688 C CA . ALA A 1 90 ? -21.847 6.182 10.228 1.00 90.12 90 ALA A CA 1
ATOM 689 C C . ALA A 1 90 ? -22.692 5.380 9.220 1.00 90.12 90 ALA A C 1
ATOM 691 O O . ALA A 1 90 ? -23.918 5.511 9.193 1.00 90.12 90 ALA A O 1
ATOM 692 N N . ASP A 1 91 ? -22.047 4.535 8.416 1.00 90.88 91 ASP A N 1
ATOM 693 C CA . ASP A 1 91 ? -22.695 3.712 7.396 1.00 90.88 91 ASP A CA 1
ATOM 694 C C . ASP A 1 91 ? -22.988 2.272 7.847 1.00 90.88 91 ASP A C 1
ATOM 696 O O . ASP A 1 91 ? -23.536 1.501 7.061 1.00 90.88 91 ASP A O 1
ATOM 700 N N . MET A 1 92 ? -22.716 1.900 9.107 1.00 83.19 92 MET A N 1
ATOM 701 C CA . MET A 1 92 ? -22.940 0.534 9.615 1.00 83.19 92 MET A CA 1
ATOM 702 C C . MET A 1 92 ? -24.366 0.029 9.366 1.00 83.19 92 MET A C 1
ATOM 704 O O . MET A 1 92 ? -24.557 -1.124 8.991 1.00 83.19 92 MET A O 1
ATOM 708 N N . SER A 1 93 ? -25.372 0.894 9.524 1.00 84.44 93 SER A N 1
ATOM 709 C CA . SER A 1 93 ? -26.783 0.546 9.301 1.00 84.44 93 SER A CA 1
ATOM 710 C C . SER A 1 93 ? -27.148 0.313 7.831 1.00 84.44 93 SER A C 1
ATOM 712 O O . SER A 1 93 ? -28.236 -0.180 7.542 1.00 84.44 93 SER A O 1
ATOM 714 N N . LYS A 1 94 ? -26.257 0.678 6.903 1.00 89.69 94 LYS A N 1
ATOM 715 C CA . LYS A 1 94 ? -26.438 0.556 5.452 1.00 89.69 94 LYS A CA 1
ATOM 716 C C . LYS A 1 94 ? -25.670 -0.626 4.861 1.00 89.69 94 LYS A C 1
ATOM 718 O O . LYS A 1 94 ? -25.833 -0.908 3.675 1.00 89.69 94 LYS A O 1
ATOM 723 N N . VAL A 1 95 ? -24.829 -1.300 5.650 1.00 86.25 95 VAL A N 1
ATOM 724 C CA . VAL A 1 95 ? -24.077 -2.474 5.192 1.00 86.25 95 VAL A CA 1
ATOM 725 C C . VAL A 1 95 ? -25.060 -3.598 4.880 1.00 86.25 95 VAL A C 1
ATOM 727 O O . VAL A 1 95 ? -25.893 -3.965 5.707 1.00 86.25 95 VAL A O 1
ATOM 730 N N . ALA A 1 96 ? -24.976 -4.153 3.672 1.00 89.88 96 ALA A N 1
ATOM 731 C CA . ALA A 1 96 ? -25.832 -5.259 3.277 1.00 89.88 96 ALA A CA 1
ATOM 732 C C . ALA A 1 96 ? -25.532 -6.503 4.131 1.00 89.88 96 ALA A C 1
ATOM 734 O O . ALA A 1 96 ? -24.372 -6.865 4.327 1.00 89.88 96 ALA A O 1
ATOM 735 N N . ASN A 1 97 ? -26.578 -7.217 4.568 1.00 88.69 97 ASN A N 1
ATOM 736 C CA . ASN A 1 97 ? -26.438 -8.432 5.387 1.00 88.69 97 ASN A CA 1
ATOM 737 C C . ASN A 1 97 ? -25.487 -9.466 4.766 1.00 88.69 97 ASN A C 1
ATOM 739 O O . ASN A 1 97 ? -24.775 -10.155 5.488 1.00 88.69 97 ASN A O 1
ATOM 743 N N . VAL A 1 98 ? -25.470 -9.573 3.433 1.00 90.56 98 VAL A N 1
ATOM 744 C CA . VAL A 1 98 ? -24.576 -10.488 2.713 1.00 90.56 98 VAL A CA 1
ATOM 745 C C . VAL A 1 98 ? -23.103 -10.120 2.889 1.00 90.56 98 VAL A C 1
ATOM 747 O O . VAL A 1 98 ? -22.275 -11.012 3.035 1.00 90.56 98 VAL A O 1
ATOM 750 N N . ASP A 1 99 ? -22.765 -8.834 2.910 1.00 87.31 99 ASP A N 1
ATOM 751 C CA . ASP A 1 99 ? -21.380 -8.389 3.045 1.00 87.31 99 ASP A CA 1
ATOM 752 C C . ASP A 1 99 ? -20.917 -8.496 4.497 1.00 87.31 99 ASP A C 1
ATOM 754 O O . ASP A 1 99 ? -19.828 -9.007 4.748 1.00 87.31 99 ASP A O 1
ATOM 758 N N . LEU A 1 100 ? -21.793 -8.179 5.456 1.00 87.62 100 LEU A N 1
ATOM 759 C CA . LEU A 1 100 ? -21.529 -8.444 6.871 1.00 87.62 100 LEU A CA 1
ATOM 760 C C . LEU A 1 100 ? -21.338 -9.946 7.147 1.00 87.62 100 LEU A C 1
ATOM 762 O O . LEU A 1 100 ? -20.429 -10.335 7.877 1.00 87.62 100 LEU A O 1
ATOM 766 N N . ALA A 1 101 ? -22.164 -10.807 6.545 1.00 88.75 101 ALA A N 1
ATOM 767 C CA . ALA A 1 101 ? -22.033 -12.255 6.683 1.00 88.75 101 ALA A CA 1
ATOM 768 C C . ALA A 1 101 ? -20.714 -12.776 6.091 1.00 88.75 101 ALA A C 1
ATOM 770 O O . ALA A 1 101 ? -20.099 -13.662 6.684 1.00 88.75 101 ALA A O 1
ATOM 771 N N . LYS A 1 102 ? -20.249 -12.216 4.964 1.00 87.75 102 LYS A N 1
ATOM 772 C CA . LYS A 1 102 ? -18.922 -12.529 4.409 1.00 87.75 102 LYS A CA 1
ATOM 773 C C . LYS A 1 102 ? -17.815 -12.113 5.371 1.00 87.75 102 LYS A C 1
ATOM 775 O O . LYS A 1 102 ? -16.970 -12.940 5.694 1.00 87.75 102 LYS A O 1
ATOM 780 N N . GLU A 1 103 ? -17.829 -10.872 5.861 1.00 86.00 103 GLU A N 1
ATOM 781 C CA . GLU A 1 103 ? -16.818 -10.384 6.810 1.00 86.00 103 GLU A CA 1
ATOM 782 C C . GLU A 1 103 ? -16.759 -11.248 8.075 1.00 86.00 103 GLU A C 1
ATOM 784 O O . GLU A 1 103 ? -15.672 -11.601 8.539 1.00 86.00 103 GLU A O 1
ATOM 789 N N . LEU A 1 104 ? -17.923 -11.646 8.598 1.00 87.50 104 LEU A N 1
ATOM 790 C CA . LEU A 1 104 ? -18.015 -12.545 9.741 1.00 87.50 104 LEU A CA 1
ATOM 791 C C . LEU A 1 104 ? -17.478 -13.940 9.408 1.00 87.50 104 LEU A C 1
ATOM 793 O O . LEU A 1 104 ? -16.717 -14.499 10.193 1.00 87.50 104 LEU A O 1
ATOM 797 N N . SER A 1 105 ? -17.836 -14.492 8.247 1.00 86.31 105 SER A N 1
ATOM 798 C CA . SER A 1 105 ? -17.337 -15.793 7.792 1.00 86.31 105 SER A CA 1
ATOM 799 C C . SER A 1 105 ? -15.813 -15.803 7.682 1.00 86.31 105 SER A C 1
ATOM 801 O O . SER A 1 105 ? -15.190 -16.769 8.114 1.00 86.31 105 SER A O 1
ATOM 803 N N . HIS A 1 106 ? -15.212 -14.739 7.143 1.00 84.06 106 HIS A N 1
ATOM 804 C CA . HIS A 1 106 ? -13.757 -14.600 7.071 1.00 84.06 106 HIS A CA 1
ATOM 805 C C . HIS A 1 106 ? -13.137 -14.495 8.466 1.00 84.06 106 HIS A C 1
ATOM 807 O O . HIS A 1 106 ? -12.213 -15.235 8.779 1.00 84.06 106 HIS A O 1
ATOM 813 N N . ALA A 1 107 ? -13.689 -13.657 9.349 1.00 84.25 107 ALA A N 1
ATOM 814 C CA . ALA A 1 107 ? -13.191 -13.548 10.719 1.00 84.25 107 ALA A CA 1
ATOM 815 C C . ALA A 1 107 ? -13.230 -14.896 11.466 1.00 84.25 107 ALA A C 1
ATOM 817 O O . ALA A 1 107 ? -12.252 -15.276 12.107 1.00 84.25 107 ALA A O 1
ATOM 818 N N . VAL A 1 108 ? -14.323 -15.654 11.332 1.00 84.94 108 VAL A N 1
ATOM 819 C CA . VAL A 1 108 ? -14.454 -16.988 11.936 1.00 84.94 108 VAL A CA 1
ATOM 820 C C . VAL A 1 108 ? -13.456 -17.978 11.336 1.00 84.94 108 VAL A C 1
ATOM 822 O O . VAL A 1 108 ? -12.817 -18.709 12.093 1.00 84.94 108 VAL A O 1
ATOM 825 N N . ALA A 1 109 ? -13.296 -17.998 10.010 1.00 81.69 109 ALA A N 1
ATOM 826 C CA . ALA A 1 109 ? -12.325 -18.864 9.337 1.00 81.69 109 ALA A CA 1
ATOM 827 C C . ALA A 1 109 ? -10.882 -18.579 9.793 1.00 81.69 109 ALA A C 1
ATOM 829 O O . ALA A 1 109 ? -10.102 -19.509 9.984 1.00 81.69 109 ALA A O 1
ATOM 830 N N . ASP A 1 110 ? -10.573 -17.311 10.060 1.00 73.19 110 ASP A N 1
ATOM 831 C CA . ASP A 1 110 ? -9.276 -16.847 10.561 1.00 73.19 110 ASP A CA 1
ATOM 832 C C . ASP A 1 110 ? -9.092 -17.056 12.079 1.00 73.19 110 ASP A C 1
ATOM 834 O O . ASP A 1 110 ? -8.061 -16.680 12.640 1.00 73.19 110 ASP A O 1
ATOM 838 N N . GLY A 1 111 ? -10.096 -17.589 12.786 1.00 78.75 111 GLY A N 1
ATOM 839 C CA . GLY A 1 111 ? -10.055 -17.754 14.241 1.00 78.75 111 GLY A CA 1
ATOM 840 C C . GLY A 1 111 ? -9.982 -16.431 15.014 1.00 78.75 111 GLY A C 1
ATOM 841 O O . GLY A 1 111 ? -9.447 -16.394 16.124 1.00 78.75 111 GLY A O 1
ATOM 842 N N . ARG A 1 112 ? -10.501 -15.336 14.444 1.00 82.19 112 ARG A N 1
ATOM 843 C CA . ARG A 1 112 ? -10.485 -13.991 15.042 1.00 82.19 112 ARG A CA 1
ATOM 844 C C . ARG A 1 112 ? -11.891 -13.427 15.220 1.00 82.19 112 ARG A C 1
ATOM 846 O O . ARG A 1 112 ? -12.844 -13.813 14.551 1.00 82.19 112 ARG A O 1
ATOM 853 N N . TYR A 1 113 ? -12.010 -12.439 16.100 1.00 84.50 113 TYR A N 1
ATOM 854 C CA . TYR A 1 113 ? -13.242 -11.668 16.231 1.00 84.50 113 TYR A CA 1
ATOM 855 C C . TYR A 1 113 ? -13.366 -10.652 15.090 1.00 84.50 113 TYR A C 1
ATOM 857 O O . TYR A 1 113 ? -12.386 -10.001 14.709 1.00 84.50 113 TYR A O 1
ATOM 865 N N . LEU A 1 114 ? -14.582 -10.492 14.563 1.00 85.75 114 LEU A N 1
ATOM 866 C CA . LEU A 1 114 ? -14.923 -9.331 13.750 1.00 85.75 114 LEU A CA 1
ATOM 867 C C . LEU A 1 114 ? -15.137 -8.148 14.698 1.00 85.75 114 LEU A C 1
ATOM 869 O O . LEU A 1 114 ? -16.143 -8.090 15.401 1.00 85.75 114 LEU A O 1
ATOM 873 N N . ILE A 1 115 ? -14.167 -7.239 14.747 1.00 86.94 115 ILE A N 1
ATOM 874 C CA . ILE A 1 115 ? -14.233 -6.051 15.604 1.00 86.94 115 ILE A CA 1
ATOM 875 C C . ILE A 1 115 ? -15.038 -4.974 14.864 1.00 86.94 115 ILE A C 1
ATOM 877 O O . ILE A 1 115 ? -14.668 -4.629 13.736 1.00 86.94 115 ILE A O 1
ATOM 881 N N . PRO A 1 116 ? -16.118 -4.433 15.453 1.00 87.38 116 PRO A N 1
ATOM 882 C CA . PRO A 1 116 ? -16.939 -3.436 14.785 1.00 87.38 116 PRO A CA 1
ATOM 883 C C . PRO A 1 116 ? -16.190 -2.094 14.621 1.00 87.38 116 PRO A C 1
ATOM 885 O O . PRO A 1 116 ? -15.271 -1.787 15.393 1.00 87.38 116 PRO A O 1
ATOM 888 N N . PRO A 1 117 ? -16.552 -1.271 13.615 1.00 87.56 117 PRO A N 1
ATOM 889 C CA . PRO A 1 117 ? -15.859 -0.013 13.326 1.00 87.56 117 PRO A CA 1
ATOM 890 C C . PRO A 1 117 ? -15.774 0.973 14.500 1.00 87.56 117 PRO A C 1
ATOM 892 O O . PRO A 1 117 ? -14.760 1.657 14.630 1.00 87.56 117 PRO A O 1
ATOM 895 N N . ASP A 1 118 ? -16.794 1.047 15.359 1.00 88.94 118 ASP A N 1
ATOM 896 C CA . ASP A 1 118 ? -16.822 1.934 16.530 1.00 88.94 118 ASP A CA 1
ATOM 897 C C . ASP A 1 118 ? -15.807 1.511 17.605 1.00 88.94 118 ASP A C 1
ATOM 899 O O . ASP A 1 118 ? -15.143 2.349 18.219 1.00 88.94 118 ASP A O 1
ATOM 903 N N . GLU A 1 119 ? -15.642 0.205 17.822 1.00 91.00 119 GLU A N 1
ATOM 904 C CA . GLU A 1 119 ? -14.656 -0.333 18.755 1.00 91.00 119 GLU A CA 1
ATOM 905 C C . GLU A 1 119 ? -13.235 -0.144 18.215 1.00 91.00 119 GLU A C 1
ATOM 907 O O . GLU A 1 119 ? -12.349 0.302 18.948 1.00 91.00 119 GLU A O 1
ATOM 912 N N . LEU A 1 120 ? -13.030 -0.374 16.912 1.00 90.06 120 LEU A N 1
ATOM 913 C CA . LEU A 1 120 ? -11.764 -0.061 16.246 1.00 90.06 120 LEU A CA 1
ATOM 914 C C . LEU A 1 120 ? -11.424 1.429 16.328 1.00 90.06 120 LEU A C 1
ATOM 916 O O . LEU A 1 120 ? -10.257 1.766 16.532 1.00 90.06 120 LEU A O 1
ATOM 920 N N . LEU A 1 121 ? -12.413 2.317 16.189 1.00 90.62 121 LEU A N 1
ATOM 921 C CA . LEU A 1 121 ? -12.212 3.759 16.315 1.00 90.62 121 LEU A CA 1
ATOM 922 C C . LEU A 1 121 ? -11.786 4.139 17.736 1.00 90.62 121 LEU A C 1
ATOM 924 O O . LEU A 1 121 ? -10.749 4.779 17.895 1.00 90.62 121 LEU A O 1
ATOM 928 N N . ARG A 1 122 ? -12.507 3.677 18.767 1.00 91.00 122 ARG A N 1
ATOM 929 C CA . ARG A 1 122 ? -12.134 3.911 20.176 1.00 91.00 122 ARG A CA 1
ATOM 930 C C . ARG A 1 122 ? -10.729 3.394 20.492 1.00 91.00 122 ARG A C 1
ATOM 932 O O . ARG A 1 122 ? -9.946 4.047 21.189 1.00 91.00 122 ARG A O 1
ATOM 939 N N . TYR A 1 123 ? -10.378 2.227 19.955 1.00 90.00 123 TYR A N 1
ATOM 940 C CA . TYR A 1 123 ? -9.034 1.679 20.095 1.00 90.00 123 TYR A CA 1
ATOM 941 C C . TYR A 1 123 ? -7.988 2.546 19.378 1.00 90.00 123 TYR A C 1
ATOM 943 O O . TYR A 1 123 ? -6.942 2.859 19.947 1.00 90.00 123 TYR A O 1
ATOM 951 N N . ALA A 1 124 ? -8.269 2.980 18.147 1.00 88.00 124 ALA A N 1
ATOM 952 C CA . ALA A 1 124 ? -7.383 3.857 17.392 1.00 88.00 124 ALA A CA 1
ATOM 953 C C . ALA A 1 124 ? -7.151 5.182 18.129 1.00 88.00 124 ALA A C 1
ATOM 955 O O . ALA A 1 124 ? -6.005 5.601 18.257 1.00 88.00 124 ALA A O 1
ATOM 956 N N . GLU A 1 125 ? -8.198 5.805 18.666 1.00 88.69 125 GLU A N 1
ATOM 957 C CA . GLU A 1 125 ? -8.107 7.054 19.425 1.00 88.69 125 GLU A CA 1
ATOM 958 C C . GLU A 1 125 ? -7.244 6.895 20.679 1.00 88.69 125 GLU A C 1
ATOM 960 O O . GLU A 1 125 ? -6.293 7.659 20.860 1.00 88.69 125 GLU A O 1
ATOM 965 N N . SER A 1 126 ? -7.493 5.858 21.486 1.00 89.56 126 SER A N 1
ATOM 966 C CA . SER A 1 126 ? -6.747 5.621 22.733 1.00 89.56 126 SER A CA 1
ATOM 967 C C . SER A 1 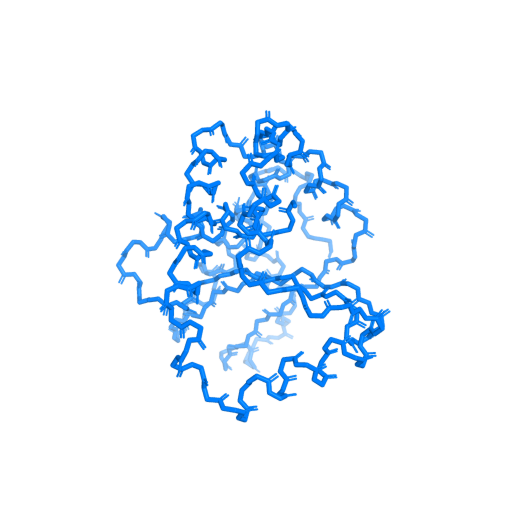126 ? -5.268 5.276 22.515 1.00 89.56 126 SER A C 1
ATOM 969 O O . SER A 1 126 ? -4.422 5.639 23.335 1.00 89.56 126 SER A O 1
ATOM 971 N N . MET A 1 127 ? -4.932 4.625 21.397 1.00 87.44 127 MET A N 1
ATOM 972 C CA . MET A 1 127 ? -3.567 4.175 21.100 1.00 87.44 127 MET A CA 1
ATOM 973 C C . MET A 1 127 ? -2.793 5.096 20.145 1.00 87.44 127 MET A C 1
ATOM 975 O O . MET A 1 127 ? -1.570 4.983 20.037 1.00 87.44 127 MET A O 1
ATOM 979 N N . SER A 1 128 ? -3.467 6.010 19.441 1.00 81.50 128 SER A N 1
ATOM 980 C CA . SER A 1 128 ? -2.877 6.847 18.380 1.00 81.50 128 SER A CA 1
ATOM 981 C C . SER A 1 128 ? -1.688 7.696 18.835 1.00 81.50 128 SER A C 1
ATOM 983 O O . SER A 1 128 ? -0.758 7.917 18.055 1.00 81.50 128 SER A O 1
ATOM 985 N N . SER A 1 129 ? -1.704 8.166 20.084 1.00 83.31 129 SER A N 1
ATOM 986 C CA . SER A 1 129 ? -0.633 8.970 20.684 1.00 83.31 129 SER A CA 1
ATOM 987 C C . SER A 1 129 ? 0.625 8.152 20.980 1.00 83.31 129 SER A C 1
ATOM 989 O O . SER A 1 129 ? 1.723 8.700 20.997 1.00 83.31 129 SER A O 1
ATOM 991 N N . GLN A 1 130 ? 0.475 6.839 21.162 1.00 87.12 130 GLN A N 1
ATOM 992 C CA . GLN A 1 130 ? 1.569 5.903 21.428 1.00 87.12 130 GLN A CA 1
ATOM 993 C C . GLN A 1 130 ? 2.167 5.329 20.134 1.00 87.12 130 GLN A C 1
ATOM 995 O O . GLN A 1 130 ? 3.251 4.751 20.150 1.00 87.12 130 GLN A O 1
ATOM 1000 N N . MET A 1 131 ? 1.470 5.474 19.002 1.00 91.25 131 MET A N 1
ATOM 1001 C CA . MET A 1 131 ? 1.917 5.005 17.691 1.00 91.25 131 MET A CA 1
ATOM 1002 C C . MET A 1 131 ? 2.498 6.173 16.894 1.00 91.25 131 MET A C 1
ATOM 1004 O O . MET A 1 131 ? 1.769 6.887 16.202 1.00 91.25 131 MET A O 1
ATOM 1008 N N . ASP A 1 132 ? 3.814 6.353 16.965 1.00 94.38 132 ASP A N 1
ATOM 1009 C CA . ASP A 1 132 ? 4.561 7.359 16.206 1.00 94.38 132 ASP A CA 1
ATOM 1010 C C . ASP A 1 132 ? 5.242 6.776 14.951 1.00 94.38 132 ASP A C 1
ATOM 1012 O O . ASP A 1 132 ? 5.294 5.559 14.735 1.00 94.38 132 ASP A O 1
ATOM 1016 N N . ALA A 1 133 ? 5.800 7.655 14.111 1.00 96.69 133 ALA A N 1
ATOM 1017 C CA . ALA A 1 133 ? 6.493 7.249 12.887 1.00 96.69 133 ALA A CA 1
ATOM 1018 C C . ALA A 1 133 ? 7.677 6.309 13.175 1.00 96.69 133 ALA A C 1
ATOM 1020 O O . ALA A 1 133 ? 7.979 5.422 12.377 1.00 96.69 133 ALA A O 1
ATOM 1021 N N . ARG A 1 134 ? 8.342 6.457 14.330 1.00 96.38 134 ARG A N 1
ATOM 1022 C CA . ARG A 1 134 ? 9.430 5.563 14.750 1.00 96.38 134 ARG A CA 1
ATOM 1023 C C . ARG A 1 134 ? 8.921 4.139 14.947 1.00 96.38 134 ARG A C 1
ATOM 1025 O O . ARG A 1 134 ? 9.522 3.209 14.413 1.00 96.38 134 ARG A O 1
ATOM 1032 N N . SER A 1 135 ? 7.812 3.975 15.658 1.00 95.25 135 SER A N 1
ATOM 1033 C CA . SER A 1 135 ? 7.166 2.681 15.883 1.00 95.25 135 SER A CA 1
ATOM 1034 C C . SER A 1 135 ? 6.719 2.050 14.562 1.00 95.25 135 SER A C 1
ATOM 1036 O O . SER A 1 135 ? 6.983 0.872 14.324 1.00 95.25 135 SER A O 1
ATOM 1038 N N . GLY A 1 136 ? 6.148 2.851 13.656 1.00 95.75 136 GLY A N 1
ATOM 1039 C CA . GLY A 1 136 ? 5.817 2.430 12.292 1.00 95.75 136 GLY A CA 1
ATOM 1040 C C . GLY A 1 136 ? 7.027 1.965 11.480 1.00 95.75 136 GLY A C 1
ATOM 1041 O O . GLY A 1 136 ? 6.973 0.940 10.805 1.00 95.75 136 GLY A O 1
ATOM 1042 N N . ASN A 1 137 ? 8.150 2.675 11.586 1.00 97.50 137 ASN A N 1
ATOM 1043 C CA . ASN A 1 137 ? 9.401 2.326 10.914 1.00 97.50 137 ASN A CA 1
ATOM 1044 C C . ASN A 1 137 ? 10.018 1.031 11.443 1.00 97.50 137 ASN A C 1
ATOM 1046 O O . ASN A 1 137 ? 10.499 0.213 10.658 1.00 97.50 137 ASN A O 1
ATOM 1050 N N . THR A 1 138 ? 10.006 0.833 12.761 1.00 96.06 138 THR A N 1
ATOM 1051 C CA . THR A 1 138 ? 10.442 -0.424 13.385 1.00 96.06 138 THR A CA 1
ATOM 1052 C C . THR A 1 138 ? 9.569 -1.579 12.917 1.00 96.06 138 THR A C 1
ATOM 1054 O O . THR A 1 138 ? 10.089 -2.602 12.476 1.00 96.06 138 THR A O 1
ATOM 1057 N N . TRP A 1 139 ? 8.250 -1.383 12.939 1.00 95.12 139 TRP A N 1
ATOM 1058 C CA . TRP A 1 139 ? 7.290 -2.365 12.458 1.00 95.12 139 TRP A CA 1
ATOM 1059 C C . TRP A 1 139 ? 7.529 -2.716 10.984 1.00 95.12 139 TRP A C 1
ATOM 1061 O O . TRP A 1 139 ? 7.647 -3.893 10.657 1.00 95.12 139 TRP A O 1
ATOM 1071 N N . TRP A 1 140 ? 7.686 -1.717 10.105 1.00 95.06 140 TRP A N 1
ATOM 1072 C CA . TRP A 1 140 ? 7.890 -1.939 8.670 1.00 95.06 140 TRP A CA 1
ATOM 1073 C C . TRP A 1 140 ? 9.166 -2.721 8.396 1.00 95.06 140 TRP A C 1
ATOM 1075 O O . TRP A 1 140 ? 9.124 -3.720 7.691 1.00 95.06 140 TRP A O 1
ATOM 1085 N N . ARG A 1 141 ? 10.299 -2.312 8.979 1.00 93.75 141 ARG A N 1
ATOM 1086 C CA . ARG A 1 141 ? 11.572 -3.013 8.760 1.00 93.75 141 ARG A CA 1
ATOM 1087 C C . ARG A 1 141 ? 11.533 -4.445 9.274 1.00 93.75 141 ARG A C 1
ATOM 1089 O O . ARG A 1 141 ? 12.106 -5.317 8.633 1.00 93.75 141 ARG A O 1
ATOM 1096 N N . HIS A 1 142 ? 10.856 -4.684 10.395 1.00 93.38 142 HIS A N 1
ATOM 1097 C CA . HIS A 1 142 ? 10.699 -6.028 10.931 1.00 93.38 142 HIS A CA 1
ATOM 1098 C C . HIS A 1 142 ? 9.828 -6.902 10.021 1.00 93.38 142 HIS A C 1
ATOM 1100 O O . HIS A 1 142 ? 10.255 -7.985 9.648 1.00 93.38 142 HIS A O 1
ATOM 1106 N N . GLN A 1 143 ? 8.645 -6.421 9.632 1.00 91.62 143 GLN A N 1
ATOM 1107 C CA . GLN A 1 143 ? 7.684 -7.189 8.833 1.00 91.62 143 GLN A CA 1
ATOM 1108 C C . GLN A 1 143 ? 8.128 -7.371 7.379 1.00 91.62 143 GLN A C 1
ATOM 1110 O O . GLN A 1 143 ? 7.999 -8.452 6.821 1.00 91.62 143 GLN A O 1
ATOM 1115 N N . TRP A 1 144 ? 8.665 -6.319 6.759 1.00 90.38 144 TRP A N 1
ATOM 1116 C CA . TRP A 1 144 ? 9.171 -6.384 5.390 1.00 90.38 144 TRP A CA 1
ATOM 1117 C C . TRP A 1 144 ? 10.483 -7.171 5.312 1.00 90.38 144 TRP A C 1
ATOM 1119 O O . TRP A 1 144 ? 10.684 -7.939 4.381 1.00 90.38 144 TRP A O 1
ATOM 1129 N N . GLY A 1 145 ? 11.379 -6.995 6.290 1.00 85.88 145 GLY A N 1
ATOM 1130 C CA . GLY A 1 145 ? 12.693 -7.640 6.303 1.00 85.88 145 GLY A CA 1
ATOM 1131 C C . GLY A 1 145 ? 12.688 -9.114 6.714 1.00 85.88 145 GLY A C 1
ATOM 1132 O O . GLY A 1 145 ? 13.667 -9.802 6.443 1.00 85.88 145 GLY A O 1
ATOM 1133 N N . SER A 1 146 ? 11.629 -9.604 7.368 1.00 85.94 146 SER A N 1
ATOM 1134 C CA . SER A 1 146 ? 11.478 -11.027 7.710 1.00 85.94 146 SER A CA 1
ATOM 1135 C C . SER A 1 146 ? 10.827 -11.857 6.600 1.00 85.94 146 SER A C 1
ATOM 1137 O O . SER A 1 146 ? 10.890 -13.085 6.649 1.00 85.94 146 SER A O 1
ATOM 1139 N N . GLY A 1 147 ? 10.194 -11.207 5.620 1.00 85.56 147 GLY A N 1
ATOM 1140 C CA . GLY A 1 147 ? 9.501 -11.863 4.515 1.00 85.56 147 GLY A CA 1
ATOM 1141 C C . GLY A 1 147 ? 10.413 -12.204 3.336 1.00 85.56 147 GLY A C 1
ATOM 1142 O O . GLY A 1 147 ? 11.478 -11.616 3.149 1.00 85.56 147 GLY A O 1
ATOM 1143 N N . LEU A 1 148 ? 9.956 -13.137 2.499 1.00 87.88 148 LEU A N 1
ATOM 1144 C CA . LEU A 1 148 ? 10.525 -13.369 1.172 1.00 87.88 148 LEU A CA 1
ATOM 1145 C C . LEU A 1 148 ? 9.850 -12.428 0.173 1.00 87.88 148 LEU A C 1
ATOM 1147 O O . LEU A 1 148 ? 8.627 -12.418 0.040 1.00 87.88 148 LEU A O 1
ATOM 1151 N N . GLU A 1 149 ? 10.645 -11.616 -0.521 1.00 87.75 149 GLU A N 1
ATOM 1152 C CA . GLU A 1 149 ? 10.122 -10.694 -1.526 1.00 87.75 149 GLU A CA 1
ATOM 1153 C C . GLU A 1 149 ? 9.805 -11.446 -2.823 1.00 87.75 149 GLU A C 1
ATOM 1155 O O . GLU A 1 149 ? 10.676 -12.077 -3.424 1.00 87.75 149 GLU A O 1
ATOM 1160 N N . HIS A 1 150 ? 8.563 -11.320 -3.285 1.00 89.19 150 HIS A N 1
ATOM 1161 C CA . HIS A 1 150 ? 8.129 -11.798 -4.591 1.00 89.19 150 HIS A CA 1
ATOM 1162 C C . HIS A 1 150 ? 7.760 -10.608 -5.472 1.00 89.19 150 HIS A C 1
ATOM 1164 O O . HIS A 1 150 ? 7.027 -9.715 -5.050 1.00 89.19 150 HIS A O 1
ATOM 1170 N N . PHE A 1 151 ? 8.247 -10.613 -6.712 1.00 89.56 151 PHE A N 1
ATOM 1171 C CA . PHE A 1 151 ? 7.932 -9.583 -7.695 1.00 89.56 151 PHE A CA 1
ATOM 1172 C C . PHE A 1 151 ? 7.238 -10.221 -8.898 1.00 89.56 151 PHE A C 1
ATOM 1174 O O . PHE A 1 151 ? 7.787 -11.122 -9.530 1.00 89.56 151 PHE A O 1
ATOM 1181 N N . ARG A 1 152 ? 6.033 -9.747 -9.225 1.00 92.38 152 ARG A N 1
ATOM 1182 C CA . ARG A 1 152 ? 5.238 -10.223 -10.361 1.00 92.38 152 ARG A CA 1
ATOM 1183 C C . ARG A 1 152 ? 4.914 -9.059 -11.287 1.00 92.38 152 ARG A C 1
ATOM 1185 O O . ARG A 1 152 ? 4.542 -7.985 -10.824 1.00 92.38 152 ARG A O 1
ATOM 1192 N N . VAL A 1 153 ? 5.048 -9.289 -12.591 1.00 95.00 153 VAL A N 1
ATOM 1193 C CA . VAL A 1 153 ? 4.635 -8.350 -13.637 1.00 95.00 153 VAL A CA 1
ATOM 1194 C C . VAL A 1 153 ? 3.751 -9.097 -14.622 1.00 95.00 153 VAL A C 1
ATOM 1196 O O . VAL A 1 153 ? 4.136 -10.145 -15.135 1.00 95.00 153 VAL A O 1
ATOM 1199 N N . GLU A 1 154 ? 2.567 -8.554 -14.878 1.00 94.06 154 GLU A N 1
ATOM 1200 C CA . GLU A 1 154 ? 1.617 -9.082 -15.855 1.00 94.06 154 GLU A CA 1
ATOM 1201 C C . GLU A 1 154 ? 1.572 -8.134 -17.053 1.00 94.06 154 GLU A C 1
ATOM 1203 O O . GLU A 1 154 ? 0.887 -7.117 -17.024 1.00 94.06 154 GLU A O 1
ATOM 1208 N N . ALA A 1 155 ? 2.367 -8.431 -18.082 1.00 93.81 155 ALA A N 1
ATOM 1209 C CA . ALA A 1 155 ? 2.495 -7.588 -19.269 1.00 93.81 155 ALA A CA 1
ATOM 1210 C C . ALA A 1 155 ? 2.669 -8.471 -20.524 1.00 93.81 155 ALA A C 1
ATOM 1212 O O . ALA A 1 155 ? 3.637 -9.240 -20.575 1.00 93.81 155 ALA A O 1
ATOM 1213 N N . PRO A 1 156 ? 1.763 -8.418 -21.523 1.00 91.44 156 PRO A N 1
ATOM 1214 C CA . PRO A 1 156 ? 1.826 -9.276 -22.714 1.00 91.44 156 PRO A CA 1
ATOM 1215 C C . PRO A 1 156 ? 3.150 -9.189 -23.484 1.00 91.44 156 PRO A C 1
ATOM 1217 O O . PRO A 1 156 ? 3.622 -10.174 -24.048 1.00 91.44 156 PRO A O 1
ATOM 1220 N N . GLU A 1 157 ? 3.780 -8.019 -23.496 1.00 90.00 157 GLU A N 1
ATOM 1221 C CA . GLU A 1 157 ? 5.064 -7.766 -24.141 1.00 90.00 157 GLU A CA 1
ATOM 1222 C C . GLU A 1 157 ? 6.216 -8.586 -23.544 1.00 90.00 157 GLU A C 1
ATOM 1224 O O . GLU A 1 157 ? 7.143 -8.941 -24.273 1.00 90.00 157 GLU A O 1
ATOM 1229 N N . LEU A 1 158 ? 6.138 -8.972 -22.263 1.00 92.12 158 LEU A N 1
ATOM 1230 C CA . LEU A 1 158 ? 7.144 -9.827 -21.628 1.00 92.12 158 LEU A CA 1
ATOM 1231 C C . LEU A 1 158 ? 7.163 -11.238 -22.219 1.00 92.12 158 LEU A C 1
ATOM 1233 O O . LEU A 1 158 ? 8.209 -11.879 -22.194 1.00 92.12 158 LEU A O 1
ATOM 1237 N N . ALA A 1 159 ? 6.066 -11.706 -22.824 1.00 90.00 159 ALA A N 1
ATOM 1238 C CA . ALA A 1 159 ? 6.033 -13.004 -23.500 1.00 90.00 159 ALA A CA 1
ATOM 1239 C C . ALA A 1 159 ? 6.980 -13.075 -24.713 1.00 90.00 159 ALA A C 1
ATOM 1241 O O . ALA A 1 159 ? 7.321 -14.163 -25.168 1.00 90.00 159 ALA A O 1
ATOM 1242 N N . LYS A 1 160 ? 7.405 -11.920 -25.247 1.00 91.50 160 LYS A N 1
ATOM 1243 C CA . LYS A 1 160 ? 8.328 -11.817 -26.390 1.00 91.50 160 LYS A CA 1
ATOM 1244 C C . LYS A 1 160 ? 9.788 -11.626 -25.966 1.00 91.50 160 LYS A C 1
ATOM 1246 O O . LYS A 1 160 ? 10.663 -11.560 -26.825 1.00 91.50 160 LYS A O 1
ATOM 1251 N N . VAL A 1 161 ? 10.058 -11.497 -24.667 1.00 92.31 161 VAL A N 1
ATOM 1252 C CA . VAL A 1 161 ? 11.399 -11.262 -24.124 1.00 92.31 161 VAL A CA 1
ATOM 1253 C C . VAL A 1 161 ? 12.062 -12.602 -23.811 1.00 92.31 161 VAL A C 1
ATOM 1255 O O . VAL A 1 161 ? 11.472 -13.432 -23.130 1.00 92.31 161 VAL A O 1
ATOM 1258 N N . THR A 1 162 ? 13.302 -12.805 -24.268 1.00 92.50 162 THR A N 1
ATOM 1259 C CA . THR A 1 162 ? 14.056 -14.059 -24.063 1.00 92.50 162 THR A CA 1
ATOM 1260 C C . THR A 1 162 ? 14.233 -14.418 -22.585 1.00 92.50 162 THR A C 1
ATOM 1262 O O . THR A 1 162 ? 14.123 -15.584 -22.223 1.00 92.50 162 THR A O 1
ATOM 1265 N N . ASP A 1 163 ? 14.490 -13.420 -21.734 1.00 94.00 163 ASP A N 1
ATOM 1266 C CA . ASP A 1 163 ? 14.569 -13.574 -20.277 1.00 94.00 163 ASP A CA 1
ATOM 1267 C C . ASP A 1 163 ? 13.749 -12.466 -19.578 1.00 94.00 163 ASP A C 1
ATOM 1269 O O . ASP A 1 163 ? 14.257 -11.364 -19.304 1.00 94.00 163 ASP A O 1
ATOM 1273 N N . PRO A 1 164 ? 12.450 -12.718 -19.326 1.00 92.12 164 PRO A N 1
ATOM 1274 C CA . PRO A 1 164 ? 11.566 -11.756 -18.675 1.00 92.12 164 PRO A CA 1
ATOM 1275 C C . PRO A 1 164 ? 11.988 -11.457 -17.235 1.00 92.12 164 PRO A C 1
ATOM 1277 O O . PRO A 1 164 ? 11.914 -10.309 -16.800 1.00 92.12 164 PRO A O 1
ATOM 1280 N N . VAL A 1 165 ? 12.478 -12.462 -16.501 1.00 92.56 165 VAL A N 1
ATOM 1281 C CA . VAL A 1 165 ? 12.873 -12.313 -15.093 1.00 92.56 165 VAL A CA 1
ATOM 1282 C C . VAL A 1 165 ? 14.091 -11.405 -14.981 1.00 92.56 165 VAL A C 1
ATOM 1284 O O . VAL A 1 165 ? 14.079 -10.467 -14.181 1.00 92.56 165 VAL A O 1
ATOM 1287 N N . ALA A 1 166 ? 15.117 -11.613 -15.812 1.00 92.38 166 ALA A N 1
ATOM 1288 C CA . ALA A 1 166 ? 16.272 -10.721 -15.836 1.00 92.38 166 ALA A CA 1
ATOM 1289 C C . ALA A 1 166 ? 15.892 -9.296 -16.256 1.00 92.38 166 ALA A C 1
ATOM 1291 O O . ALA A 1 166 ? 16.430 -8.335 -15.705 1.00 92.38 166 ALA A O 1
ATOM 1292 N N . SER A 1 167 ? 14.940 -9.141 -17.180 1.00 92.06 167 SER A N 1
ATOM 1293 C CA . SER A 1 167 ? 14.464 -7.823 -17.618 1.00 92.06 167 SER A CA 1
ATOM 1294 C C . SER A 1 167 ? 13.725 -7.076 -16.505 1.00 92.06 167 SER A C 1
ATOM 1296 O O . SER A 1 167 ? 14.010 -5.903 -16.263 1.00 92.06 167 SER A O 1
ATOM 1298 N N . ILE A 1 168 ? 12.854 -7.764 -15.759 1.00 93.06 168 ILE A N 1
ATOM 1299 C CA . ILE A 1 168 ? 12.177 -7.202 -14.582 1.00 93.06 168 ILE A CA 1
ATOM 1300 C C . ILE A 1 168 ? 13.193 -6.846 -13.495 1.00 93.06 168 ILE A C 1
ATOM 1302 O O . ILE A 1 168 ? 13.163 -5.735 -12.960 1.00 93.06 168 ILE A O 1
ATOM 1306 N N . ARG A 1 169 ? 14.131 -7.754 -13.192 1.00 92.25 169 ARG A N 1
ATOM 1307 C CA . ARG A 1 169 ? 15.187 -7.519 -12.197 1.00 92.25 169 ARG A CA 1
ATOM 1308 C C . ARG A 1 169 ? 16.037 -6.306 -12.569 1.00 92.25 169 ARG A C 1
ATOM 1310 O O . ARG A 1 169 ? 16.348 -5.493 -11.699 1.00 92.25 169 ARG A O 1
ATOM 1317 N N . ARG A 1 170 ? 16.396 -6.160 -13.847 1.00 91.69 170 ARG A N 1
ATOM 1318 C CA . ARG A 1 170 ? 17.131 -4.997 -14.355 1.00 91.69 170 ARG A CA 1
ATOM 1319 C C . ARG A 1 170 ? 16.339 -3.711 -14.124 1.00 91.69 170 ARG A C 1
ATOM 1321 O O . ARG A 1 170 ? 16.864 -2.819 -13.466 1.00 91.69 170 ARG A O 1
ATOM 1328 N N . ALA A 1 171 ? 15.076 -3.656 -14.550 1.00 91.94 171 ALA A N 1
ATOM 1329 C CA . ALA A 1 171 ? 14.218 -2.485 -14.354 1.00 91.94 171 ALA A CA 1
ATOM 1330 C C . ALA A 1 171 ? 14.067 -2.105 -12.866 1.00 91.94 171 ALA A C 1
ATOM 1332 O O . ALA A 1 171 ? 14.130 -0.928 -12.504 1.00 91.94 171 ALA A O 1
ATOM 1333 N N . ALA A 1 172 ? 13.928 -3.096 -11.978 1.00 91.94 172 ALA A N 1
ATOM 1334 C CA . ALA A 1 172 ? 13.880 -2.867 -10.536 1.00 91.94 172 ALA A CA 1
ATOM 1335 C C . ALA A 1 172 ? 15.210 -2.317 -9.988 1.00 91.94 172 ALA A C 1
ATOM 1337 O O . ALA A 1 172 ? 15.212 -1.378 -9.192 1.00 91.94 172 ALA A O 1
ATOM 1338 N N . ASN A 1 173 ? 16.343 -2.877 -10.414 1.00 91.31 173 ASN A N 1
ATOM 1339 C CA . ASN A 1 173 ? 17.664 -2.520 -9.896 1.00 91.31 173 ASN A CA 1
ATOM 1340 C C . ASN A 1 173 ? 18.203 -1.195 -10.441 1.00 91.31 173 ASN A C 1
ATOM 1342 O O . ASN A 1 173 ? 18.860 -0.468 -9.700 1.00 91.31 173 ASN A O 1
ATOM 1346 N N . GLU A 1 174 ? 17.924 -0.856 -11.699 1.00 90.69 174 GLU A N 1
ATOM 1347 C CA . GLU A 1 174 ? 18.322 0.422 -12.308 1.00 90.69 174 GLU A CA 1
ATOM 1348 C C . GLU A 1 174 ? 17.599 1.612 -11.670 1.00 90.69 174 GLU A C 1
ATOM 1350 O O . GLU A 1 174 ? 18.148 2.709 -11.586 1.00 90.69 174 GLU A O 1
ATOM 1355 N N . ALA A 1 175 ? 16.399 1.388 -11.130 1.00 85.06 175 ALA A N 1
ATOM 1356 C CA . ALA A 1 175 ? 15.650 2.410 -10.410 1.00 85.06 175 ALA A CA 1
ATOM 1357 C C . ALA A 1 175 ? 16.300 2.836 -9.078 1.00 85.06 175 ALA A C 1
ATOM 1359 O O . ALA A 1 175 ? 15.840 3.806 -8.466 1.00 85.06 175 ALA A O 1
ATOM 1360 N N . ILE A 1 176 ? 17.321 2.109 -8.602 1.00 89.00 176 ILE A N 1
ATOM 1361 C CA . ILE A 1 176 ? 17.863 2.226 -7.249 1.00 89.00 176 ILE A CA 1
ATOM 1362 C C . ILE A 1 176 ? 19.392 2.310 -7.245 1.00 89.00 176 ILE A C 1
ATOM 1364 O O . ILE A 1 176 ? 20.099 1.372 -7.603 1.00 89.00 176 ILE A O 1
ATOM 1368 N N . ALA A 1 177 ? 19.923 3.410 -6.706 1.00 78.06 177 ALA A N 1
ATOM 1369 C CA . ALA A 1 177 ? 21.365 3.575 -6.516 1.00 78.06 177 ALA A CA 1
ATOM 1370 C C . ALA A 1 177 ? 21.930 2.739 -5.347 1.00 78.06 177 ALA A C 1
ATOM 1372 O O . ALA A 1 177 ? 23.095 2.349 -5.367 1.00 78.06 177 ALA A O 1
ATOM 1373 N N . SER A 1 178 ? 21.119 2.455 -4.319 1.00 82.12 178 SER A N 1
ATOM 1374 C CA . SER A 1 178 ? 21.563 1.769 -3.096 1.00 82.12 178 SER A CA 1
ATOM 1375 C C . SER A 1 178 ? 21.699 0.250 -3.288 1.00 82.12 178 SER A C 1
ATOM 1377 O O . SER A 1 178 ? 20.690 -0.415 -3.540 1.00 82.12 178 SER A O 1
ATOM 1379 N N . PRO A 1 179 ? 22.888 -0.349 -3.068 1.00 79.62 179 PRO A N 1
ATOM 1380 C CA . PRO A 1 179 ? 23.074 -1.800 -3.151 1.00 79.62 179 PRO A CA 1
ATOM 1381 C C . PRO A 1 179 ? 22.194 -2.593 -2.177 1.00 79.62 179 PRO A C 1
ATOM 1383 O O . PRO A 1 179 ? 21.761 -3.690 -2.506 1.00 79.62 179 PRO A O 1
ATOM 1386 N N . ARG A 1 180 ? 21.869 -2.018 -1.007 1.00 80.31 180 ARG A N 1
ATOM 1387 C CA . ARG A 1 180 ? 21.033 -2.655 0.034 1.00 80.31 180 ARG A CA 1
ATOM 1388 C C . ARG A 1 180 ? 19.591 -2.920 -0.399 1.00 80.31 180 ARG A C 1
ATOM 1390 O O . ARG A 1 180 ? 18.871 -3.642 0.273 1.00 80.31 180 ARG A O 1
ATOM 1397 N N . CYS A 1 181 ? 19.175 -2.296 -1.492 1.00 84.94 181 CYS A N 1
ATOM 1398 C CA . CYS A 1 181 ? 17.837 -2.388 -2.046 1.00 84.94 181 CYS A CA 1
ATOM 1399 C C . CYS A 1 181 ? 17.849 -3.029 -3.440 1.00 84.94 181 CYS A C 1
ATOM 1401 O O . CYS A 1 181 ? 16.889 -2.862 -4.192 1.00 84.94 181 CYS A O 1
ATOM 1403 N N . LYS A 1 182 ? 18.915 -3.726 -3.840 1.00 80.44 182 LYS A N 1
ATOM 1404 C CA . LYS A 1 182 ? 18.901 -4.471 -5.102 1.00 80.44 182 LYS A CA 1
ATOM 1405 C C . LYS A 1 182 ? 18.192 -5.812 -4.914 1.00 80.44 182 LYS A C 1
ATOM 1407 O O . LYS A 1 182 ? 18.285 -6.426 -3.859 1.00 80.44 182 LYS A O 1
ATOM 1412 N N . VAL A 1 183 ? 17.421 -6.208 -5.918 1.00 78.31 183 VAL A N 1
ATOM 1413 C CA . VAL A 1 183 ? 16.808 -7.531 -6.038 1.00 78.31 183 VAL A CA 1
ATOM 1414 C C . VAL A 1 183 ? 17.862 -8.475 -6.610 1.00 78.31 183 VAL A C 1
ATOM 1416 O O . VAL A 1 183 ? 18.498 -8.144 -7.620 1.00 78.31 183 VAL A O 1
ATOM 1419 N N . HIS A 1 184 ? 18.059 -9.613 -5.947 1.00 71.62 184 HIS A N 1
ATOM 1420 C CA . HIS A 1 184 ? 19.045 -10.625 -6.323 1.00 71.62 184 HIS A CA 1
ATOM 1421 C C . HIS A 1 184 ? 18.483 -11.677 -7.283 1.00 71.62 184 HIS A C 1
ATOM 1423 O O . HIS A 1 184 ? 17.247 -11.862 -7.373 1.00 71.62 184 HIS A O 1
#

Foldseek 3Di:
DQQLLQLLLQVVLCVVVVVDDPPQWGWHWDDCLVDDIDIDTDHNDDAPCQLVRLLSVLVSLVCCLPPNDDQVSSVVSLVVLLVVLVVQVVCVVVDDPVVVVVLCVSCVSVVHDPDHSVNVNVVSVVCVVVDGRVNSSVVSCVVVVVDDDDDDDDHPVLVVPPDSPVVSQCSSQVSDPDPVSRDD